Protein AF-A0A7S1LY30-F1 (afdb_monomer_lite)

Structure (mmCIF, N/CA/C/O backbone):
data_AF-A0A7S1LY30-F1
#
_entry.id   AF-A0A7S1LY30-F1
#
loop_
_atom_site.group_PDB
_atom_site.id
_atom_site.type_symbol
_atom_site.label_atom_id
_atom_site.label_alt_id
_atom_site.label_comp_id
_atom_site.label_asym_id
_atom_site.label_entity_id
_atom_site.label_seq_id
_atom_site.pdbx_PDB_ins_code
_atom_site.Cartn_x
_atom_site.Cartn_y
_atom_site.Cartn_z
_atom_site.occupancy
_atom_site.B_iso_or_equiv
_atom_site.auth_seq_id
_atom_site.auth_comp_id
_atom_site.auth_asym_id
_atom_site.auth_atom_id
_atom_site.pdbx_PDB_model_num
ATOM 1 N N . MET A 1 1 ? 25.583 -53.876 -29.903 1.00 66.94 1 MET A N 1
ATOM 2 C CA . MET A 1 1 ? 25.985 -52.469 -30.121 1.00 66.94 1 MET A CA 1
ATOM 3 C C . MET A 1 1 ? 24.867 -51.595 -29.590 1.00 66.94 1 MET A C 1
ATOM 5 O O . MET A 1 1 ? 23.725 -51.878 -29.922 1.00 66.94 1 MET A O 1
ATOM 9 N N . MET A 1 2 ? 25.168 -50.620 -28.730 1.00 57.06 2 MET A N 1
ATOM 10 C CA . MET A 1 2 ? 24.153 -49.675 -28.243 1.00 57.06 2 MET A CA 1
ATOM 11 C C . MET A 1 2 ? 23.647 -48.834 -29.431 1.00 57.06 2 MET A C 1
ATOM 13 O O . MET A 1 2 ? 24.475 -48.435 -30.258 1.00 57.06 2 MET A O 1
ATOM 17 N N . PRO A 1 3 ? 22.333 -48.575 -29.558 1.00 89.25 3 PRO A N 1
ATOM 18 C CA . PRO A 1 3 ? 21.795 -47.659 -30.558 1.00 89.25 3 PRO A CA 1
ATOM 19 C C . PRO A 1 3 ? 22.482 -46.295 -30.455 1.00 89.25 3 PRO A C 1
ATOM 21 O O . PRO A 1 3 ? 22.745 -45.811 -29.352 1.00 89.25 3 PRO A O 1
ATOM 24 N N . LYS A 1 4 ? 22.765 -45.657 -31.598 1.00 86.25 4 LYS A N 1
ATOM 25 C CA . LYS A 1 4 ? 23.409 -44.329 -31.639 1.00 86.25 4 LYS A CA 1
ATOM 26 C C . LYS A 1 4 ? 22.647 -43.293 -30.798 1.00 86.25 4 LYS A C 1
ATOM 28 O O . LYS A 1 4 ? 23.274 -42.471 -30.138 1.00 86.25 4 LYS A O 1
ATOM 33 N N . GLU A 1 5 ? 21.321 -43.403 -30.753 1.00 83.38 5 GLU A N 1
ATOM 34 C CA . GLU A 1 5 ? 20.432 -42.566 -29.936 1.00 83.38 5 GLU A CA 1
ATOM 35 C C . GLU A 1 5 ? 20.674 -42.743 -28.431 1.00 83.38 5 GLU A C 1
ATOM 37 O O . GLU A 1 5 ? 20.743 -41.762 -27.695 1.00 83.38 5 GLU A O 1
ATOM 42 N N . GLN A 1 6 ? 20.902 -43.977 -27.971 1.00 84.81 6 GLN A N 1
ATOM 43 C CA . GLN A 1 6 ? 21.153 -44.265 -26.557 1.00 84.81 6 GLN A CA 1
ATOM 44 C C . GLN A 1 6 ? 22.505 -43.699 -26.096 1.00 84.81 6 GLN A C 1
ATOM 46 O O . GLN A 1 6 ? 22.631 -43.203 -24.978 1.00 84.81 6 GLN A O 1
ATOM 51 N N . VAL A 1 7 ? 23.513 -43.723 -26.975 1.00 90.19 7 VAL A N 1
ATOM 52 C CA . VAL A 1 7 ? 24.820 -43.101 -26.709 1.00 90.19 7 VAL A CA 1
ATOM 53 C C . VAL A 1 7 ? 24.692 -41.578 -26.645 1.00 90.19 7 VAL A C 1
ATOM 55 O O . VAL A 1 7 ? 25.255 -40.955 -25.746 1.00 90.19 7 VAL A O 1
ATOM 58 N N . GLN A 1 8 ? 23.923 -40.973 -27.553 1.00 88.94 8 GLN A N 1
ATOM 59 C CA . GLN A 1 8 ? 23.692 -39.528 -27.566 1.00 88.94 8 GLN A CA 1
ATOM 60 C C . GLN A 1 8 ? 22.931 -39.057 -26.318 1.00 88.94 8 GLN A C 1
ATOM 62 O O . GLN A 1 8 ? 23.325 -38.068 -25.700 1.00 88.94 8 GLN A O 1
ATOM 67 N N . GLN A 1 9 ? 21.903 -39.798 -25.894 1.00 88.25 9 GLN A N 1
ATOM 68 C CA . GLN A 1 9 ? 21.148 -39.502 -24.674 1.00 88.25 9 GLN A CA 1
ATOM 69 C C . GLN A 1 9 ? 22.025 -39.608 -23.418 1.00 88.25 9 GLN A C 1
ATOM 71 O O . GLN A 1 9 ? 21.976 -38.737 -22.549 1.00 88.25 9 GLN A O 1
ATOM 76 N N . GLN A 1 10 ? 22.879 -40.632 -23.335 1.00 88.81 10 GLN A N 1
ATOM 77 C CA . GLN A 1 10 ? 23.815 -40.786 -22.220 1.00 88.81 10 GLN A CA 1
ATOM 78 C C . GLN A 1 10 ? 24.842 -39.643 -22.165 1.00 88.81 10 GLN A C 1
ATOM 80 O O . GLN A 1 10 ? 25.199 -39.184 -21.079 1.00 88.81 10 GLN A O 1
ATOM 85 N N . LEU A 1 11 ? 25.301 -39.161 -23.324 1.00 93.19 11 LEU A N 1
ATOM 86 C CA . LEU A 1 11 ? 26.229 -38.035 -23.399 1.00 93.19 11 LEU A CA 1
ATOM 87 C C . LEU A 1 11 ? 25.576 -36.732 -22.911 1.00 93.19 11 LEU A C 1
ATOM 89 O O . LEU A 1 11 ? 26.195 -35.994 -22.145 1.00 93.19 11 LEU A O 1
ATOM 93 N N . LEU A 1 12 ? 24.317 -36.495 -23.296 1.00 90.62 12 LEU A N 1
ATOM 94 C CA . LEU A 1 12 ? 23.537 -35.334 -22.863 1.00 90.62 12 LEU A CA 1
ATOM 95 C C . LEU A 1 12 ? 23.309 -35.340 -21.344 1.00 90.62 12 LEU A C 1
ATOM 97 O O . LEU A 1 12 ? 23.561 -34.337 -20.681 1.00 90.62 12 LEU A O 1
ATOM 101 N N . LEU A 1 13 ? 22.916 -36.486 -20.777 1.00 90.44 13 LEU A N 1
ATOM 102 C CA . LEU A 1 13 ? 22.743 -36.642 -19.327 1.00 90.44 13 LEU A CA 1
ATOM 103 C C . LEU A 1 13 ? 24.037 -36.351 -18.562 1.00 90.44 13 LEU A C 1
ATOM 105 O O . LEU A 1 13 ? 24.024 -35.651 -17.552 1.00 90.44 13 LEU A O 1
ATOM 109 N N . ARG A 1 14 ? 25.175 -36.841 -19.065 1.00 93.38 14 ARG A N 1
ATOM 110 C CA . ARG A 1 14 ? 26.482 -36.587 -18.449 1.00 93.38 14 ARG A CA 1
ATOM 111 C C . ARG A 1 14 ? 26.870 -35.109 -18.516 1.00 93.38 14 ARG A C 1
ATOM 113 O O . ARG A 1 14 ? 27.445 -34.589 -17.562 1.00 93.38 14 ARG A O 1
ATOM 120 N N . GLN A 1 15 ? 26.547 -34.434 -19.618 1.00 92.25 15 GLN A N 1
ATOM 121 C CA . GLN A 1 15 ? 26.780 -33.000 -19.772 1.00 92.25 15 GLN A CA 1
ATOM 122 C C . GLN A 1 15 ? 25.919 -32.182 -18.799 1.00 92.25 15 GLN A C 1
ATOM 124 O O . GLN A 1 15 ? 26.438 -31.274 -18.150 1.00 92.25 15 GLN A O 1
ATOM 129 N N . LEU A 1 16 ? 24.639 -32.533 -18.647 1.00 89.62 16 LEU A N 1
ATOM 130 C CA . LEU A 1 16 ? 23.729 -31.879 -17.704 1.00 89.62 16 LEU A CA 1
ATOM 131 C C . LEU A 1 16 ? 24.198 -32.064 -16.254 1.00 89.62 16 LEU A C 1
ATOM 133 O O . LEU A 1 16 ? 24.289 -31.099 -15.499 1.00 89.62 16 LEU A O 1
ATOM 137 N N . GLN A 1 17 ? 24.594 -33.286 -15.891 1.00 92.00 17 GLN A N 1
ATOM 138 C CA . GLN A 1 17 ? 25.123 -33.587 -14.560 1.00 92.00 17 GLN A CA 1
ATOM 139 C C . GLN A 1 17 ? 26.394 -32.780 -14.249 1.00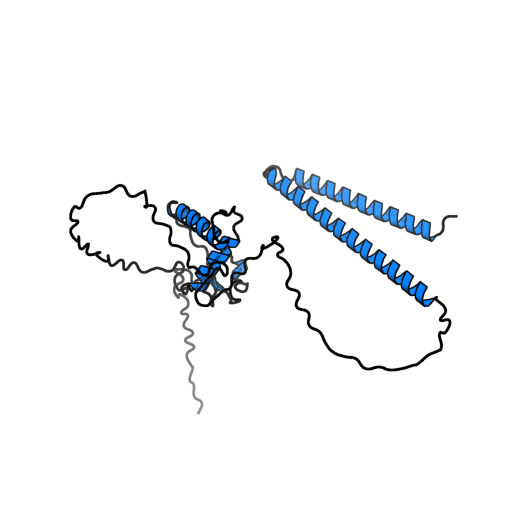 92.00 17 GLN A C 1
ATOM 141 O O . GLN A 1 17 ? 26.573 -32.304 -13.129 1.00 92.00 17 GLN A O 1
ATOM 146 N N . GLN A 1 18 ? 27.261 -32.573 -15.245 1.00 94.25 18 GLN A N 1
ATOM 147 C CA . GLN A 1 18 ? 28.459 -31.751 -15.088 1.00 94.25 18 GLN A CA 1
ATOM 148 C C . GLN A 1 18 ? 28.132 -30.258 -14.913 1.00 94.25 18 GLN A C 1
ATOM 150 O O . GLN A 1 18 ? 28.808 -29.579 -14.140 1.00 94.25 18 GLN A O 1
ATOM 155 N N . GLN A 1 19 ? 27.099 -29.743 -15.590 1.00 88.88 19 GLN A N 1
ATOM 156 C CA . GLN A 1 19 ? 26.652 -28.358 -15.403 1.00 88.88 19 GLN A CA 1
ATOM 157 C C . GLN A 1 19 ? 26.078 -28.117 -14.004 1.00 88.88 19 GLN A C 1
ATOM 159 O O . GLN A 1 19 ? 26.429 -27.112 -13.386 1.00 88.88 19 GLN A O 1
ATOM 164 N N . LEU A 1 20 ? 25.267 -29.046 -13.488 1.00 91.38 20 LEU A N 1
ATOM 165 C CA . LEU A 1 20 ? 24.708 -28.958 -12.134 1.00 91.38 20 LEU A CA 1
ATOM 166 C C . LEU A 1 20 ? 25.811 -28.922 -11.069 1.00 91.38 20 LEU A C 1
ATOM 168 O O . LEU A 1 20 ? 25.808 -28.048 -10.207 1.00 91.38 20 LEU A O 1
ATOM 172 N N . LEU A 1 21 ? 26.821 -29.788 -11.191 1.00 93.94 21 LEU A N 1
ATOM 173 C CA . LEU A 1 21 ? 27.948 -29.811 -10.254 1.00 93.94 21 LEU A CA 1
ATOM 174 C C . LEU A 1 21 ? 28.743 -28.489 -10.256 1.00 93.94 21 LEU A C 1
ATOM 176 O O . LEU A 1 21 ? 29.174 -28.003 -9.212 1.00 93.94 21 LEU A O 1
ATOM 180 N N . LEU A 1 22 ? 28.934 -27.880 -11.433 1.00 93.44 22 LEU A N 1
ATOM 181 C CA . LEU A 1 22 ? 29.594 -26.574 -11.552 1.00 93.44 22 LEU A CA 1
ATOM 182 C C . LEU A 1 22 ? 28.750 -25.436 -10.962 1.00 93.44 22 LEU A C 1
ATOM 184 O O . LEU A 1 22 ? 29.301 -24.461 -10.448 1.00 93.44 22 LEU A O 1
ATOM 188 N N . GLN A 1 23 ? 27.424 -25.528 -11.051 1.00 90.50 23 GLN A N 1
ATOM 189 C CA . GLN A 1 23 ? 26.515 -24.567 -10.433 1.00 90.50 23 GLN A CA 1
ATOM 190 C C . GLN A 1 23 ? 26.590 -24.642 -8.904 1.00 90.50 23 GLN A C 1
ATOM 192 O O . GLN A 1 23 ? 26.755 -23.601 -8.269 1.00 90.50 23 GLN A O 1
ATOM 197 N N . GLU A 1 24 ? 26.575 -25.852 -8.344 1.00 91.06 24 GLU A N 1
ATOM 198 C CA . GLU A 1 24 ? 26.704 -26.098 -6.904 1.00 91.06 24 GLU A CA 1
ATOM 199 C C . GLU A 1 24 ? 28.041 -25.563 -6.363 1.00 91.06 24 GLU A C 1
ATOM 201 O O . GLU A 1 24 ? 28.061 -24.775 -5.419 1.00 91.06 24 GLU A O 1
ATOM 206 N N . GLN A 1 25 ? 29.161 -25.844 -7.045 1.00 95.12 25 GLN A N 1
ATOM 207 C CA . GLN A 1 25 ? 30.469 -25.298 -6.648 1.00 95.12 25 GLN A CA 1
ATOM 208 C C . GLN A 1 25 ? 30.518 -23.764 -6.653 1.00 95.12 25 GLN A C 1
ATOM 210 O O . GLN A 1 25 ? 31.109 -23.163 -5.754 1.00 95.12 25 GLN A O 1
ATOM 215 N N . ARG A 1 26 ? 29.913 -23.100 -7.651 1.00 91.81 26 ARG A N 1
ATOM 216 C CA . ARG A 1 26 ? 29.857 -21.625 -7.682 1.00 91.81 26 ARG A CA 1
ATOM 217 C C . ARG A 1 26 ? 29.063 -21.067 -6.508 1.00 91.81 26 ARG A C 1
ATOM 219 O O . ARG A 1 26 ? 29.442 -20.039 -5.950 1.00 91.81 26 ARG A O 1
ATOM 226 N N . GLN A 1 27 ? 27.986 -21.740 -6.133 1.00 87.31 27 GLN A N 1
ATOM 227 C CA . GLN A 1 27 ? 27.142 -21.333 -5.024 1.00 87.31 27 GLN A CA 1
ATOM 228 C C . GLN A 1 27 ? 27.852 -21.486 -3.676 1.00 87.31 27 GLN A C 1
ATOM 230 O O . GLN A 1 27 ? 27.831 -20.559 -2.865 1.00 87.31 27 GLN A O 1
ATOM 235 N N . GLU A 1 28 ? 28.558 -22.599 -3.466 1.00 91.88 28 GLU A N 1
ATOM 236 C CA . GLU A 1 28 ? 29.389 -22.797 -2.276 1.00 91.88 28 GLU A CA 1
ATOM 237 C C . GLU A 1 28 ? 30.507 -21.750 -2.179 1.00 91.88 28 GLU A C 1
ATOM 239 O O . GLU A 1 28 ? 30.767 -21.205 -1.103 1.00 91.88 28 GLU A O 1
ATOM 244 N N . GLN A 1 29 ? 31.165 -21.430 -3.300 1.00 92.00 29 GLN A N 1
ATOM 245 C CA . GLN A 1 29 ? 32.189 -20.382 -3.337 1.00 92.00 29 GLN A CA 1
ATOM 246 C C . GLN A 1 29 ? 31.612 -19.009 -2.985 1.00 92.00 29 GLN A C 1
ATOM 248 O O . GLN A 1 29 ? 32.215 -18.282 -2.193 1.00 92.00 29 GLN A O 1
ATOM 253 N N . TRP A 1 30 ? 30.438 -18.670 -3.519 1.00 86.31 30 TRP A N 1
ATOM 254 C CA . TRP A 1 30 ? 29.755 -17.416 -3.208 1.00 86.31 30 TRP A CA 1
ATOM 255 C C . TRP A 1 30 ? 29.373 -17.325 -1.723 1.00 86.31 30 TRP A C 1
ATOM 257 O O . TRP A 1 30 ? 29.651 -16.313 -1.079 1.00 86.31 30 TRP A O 1
ATOM 267 N N . GLN A 1 31 ? 28.835 -18.401 -1.136 1.00 85.69 31 GLN A N 1
ATOM 268 C CA . GLN A 1 31 ? 28.515 -18.446 0.297 1.00 85.69 31 GLN A CA 1
ATOM 269 C C . GLN A 1 31 ? 29.758 -18.289 1.179 1.00 85.69 31 GLN A C 1
ATOM 271 O O . GLN A 1 31 ? 29.732 -17.550 2.166 1.00 85.69 31 GLN A O 1
ATOM 276 N N . ARG A 1 32 ? 30.871 -18.945 0.822 1.00 86.44 32 ARG A N 1
ATOM 277 C CA . ARG A 1 32 ? 32.146 -18.776 1.537 1.00 86.44 32 ARG A CA 1
ATOM 278 C C . ARG A 1 32 ? 32.652 -17.338 1.454 1.00 86.44 32 ARG A C 1
ATOM 280 O O . ARG A 1 32 ? 33.156 -16.822 2.449 1.00 86.44 32 ARG A O 1
ATOM 287 N N . GLN A 1 33 ? 32.507 -16.688 0.300 1.00 85.69 33 GLN A N 1
ATOM 288 C CA . GLN A 1 33 ? 32.908 -15.294 0.122 1.00 85.69 33 GLN A CA 1
ATOM 289 C C . GLN A 1 33 ? 32.055 -14.341 0.974 1.00 85.69 33 GLN A C 1
ATOM 291 O O . GLN A 1 33 ? 32.612 -13.467 1.634 1.00 85.69 33 GLN A O 1
ATOM 296 N N . GLN A 1 34 ? 30.738 -14.557 1.039 1.00 78.69 34 GLN A N 1
ATOM 297 C CA . GLN A 1 34 ? 29.820 -13.815 1.916 1.00 78.69 34 GLN A CA 1
ATOM 298 C C . GLN A 1 34 ? 30.193 -13.947 3.400 1.00 78.69 34 GLN A C 1
ATOM 300 O O . GLN A 1 34 ? 30.304 -12.943 4.105 1.00 78.69 34 GLN A O 1
ATOM 305 N N . GLN A 1 35 ? 30.477 -15.169 3.870 1.00 78.44 35 GLN A N 1
ATOM 306 C CA . GLN A 1 35 ? 30.905 -15.393 5.257 1.00 78.44 35 GLN A CA 1
ATOM 307 C C . GLN A 1 35 ? 32.228 -14.693 5.591 1.00 78.44 35 GLN A C 1
ATOM 309 O O . GLN A 1 35 ? 32.408 -14.231 6.713 1.00 78.44 35 GLN A O 1
ATOM 314 N N . GLN A 1 36 ? 33.153 -14.593 4.631 1.00 82.44 36 GLN A N 1
ATOM 315 C CA . GLN A 1 36 ? 34.422 -13.892 4.842 1.00 82.44 36 GLN A CA 1
ATOM 316 C C . GLN A 1 36 ? 34.283 -12.363 4.826 1.00 82.44 36 GLN A C 1
ATOM 318 O O . GLN A 1 36 ? 35.122 -11.683 5.413 1.00 82.44 36 GLN A O 1
ATOM 323 N N . GLN A 1 37 ? 33.249 -11.813 4.177 1.00 72.62 37 GLN A N 1
ATOM 324 C CA . GLN A 1 37 ? 33.054 -10.364 4.037 1.00 72.62 37 GLN A CA 1
ATOM 325 C C . GLN A 1 37 ? 32.146 -9.730 5.101 1.00 72.62 37 GLN A C 1
ATOM 327 O O . GLN A 1 37 ? 32.091 -8.504 5.171 1.00 72.62 37 GLN A O 1
ATOM 332 N N . SER A 1 38 ? 31.502 -10.514 5.974 1.00 53.78 38 SER A N 1
ATOM 333 C CA . SER A 1 38 ? 30.619 -9.991 7.032 1.00 53.78 38 SER A CA 1
ATOM 334 C C . SER A 1 38 ? 31.144 -10.247 8.453 1.00 53.78 38 SER A C 1
ATOM 336 O O . SER A 1 38 ? 30.661 -11.159 9.123 1.00 53.78 38 SER A O 1
ATOM 338 N N . PRO A 1 39 ? 32.087 -9.441 8.987 1.00 57.34 39 PRO A N 1
ATOM 339 C CA . PRO A 1 39 ? 32.507 -9.590 10.378 1.00 57.34 39 PRO A CA 1
ATOM 340 C C . PRO A 1 39 ? 31.495 -9.090 11.426 1.00 57.34 39 PRO A C 1
ATOM 342 O O . PRO A 1 39 ? 31.730 -9.344 12.603 1.00 57.34 39 PRO A O 1
ATOM 345 N N . LEU A 1 40 ? 30.422 -8.351 11.079 1.00 56.78 40 LEU A N 1
ATOM 346 C CA . LEU A 1 40 ? 29.647 -7.594 12.092 1.00 56.78 40 LEU A CA 1
ATOM 347 C C . LEU A 1 40 ? 28.126 -7.410 11.861 1.00 56.78 40 LEU A C 1
ATOM 349 O O . LEU A 1 40 ? 27.510 -6.648 12.604 1.00 56.78 40 LEU A O 1
ATOM 353 N N . LEU A 1 41 ? 27.485 -8.085 10.900 1.00 56.50 41 LEU A N 1
ATOM 354 C CA . LEU A 1 41 ? 26.014 -8.036 10.790 1.00 56.50 41 LEU A CA 1
ATOM 355 C C . LEU A 1 41 ? 25.356 -8.999 11.798 1.00 56.50 41 LEU A C 1
ATOM 357 O O . LEU A 1 41 ? 25.888 -10.090 12.034 1.00 56.50 41 LEU A O 1
ATOM 361 N N . PRO A 1 42 ? 24.222 -8.626 12.422 1.00 62.44 42 PRO A N 1
ATOM 362 C CA . PRO A 1 42 ? 23.535 -9.487 13.373 1.00 62.44 42 PRO A CA 1
ATOM 363 C C . PRO A 1 42 ? 23.156 -10.805 12.687 1.00 62.44 42 PRO A C 1
ATOM 365 O O . PRO A 1 42 ? 22.516 -10.819 11.641 1.00 62.44 42 PRO A O 1
ATOM 368 N N . GLN A 1 43 ? 23.548 -11.923 13.303 1.00 70.50 43 GLN A N 1
ATOM 369 C CA . GLN A 1 43 ? 23.368 -13.310 12.842 1.00 70.50 43 GLN A CA 1
ATOM 370 C C . GLN A 1 43 ? 21.965 -13.624 12.275 1.00 70.50 43 GLN A C 1
ATOM 372 O O . GLN A 1 43 ? 21.810 -14.521 11.449 1.00 70.50 43 GLN A O 1
ATOM 377 N N . GLN A 1 44 ? 20.953 -12.868 12.703 1.00 72.31 44 GLN A N 1
ATOM 378 C CA . GLN A 1 44 ? 19.573 -12.964 12.251 1.00 72.31 44 GLN A CA 1
ATOM 379 C C . GLN A 1 44 ? 19.368 -12.540 10.785 1.00 72.31 44 GLN A C 1
ATOM 381 O O . GLN A 1 44 ? 18.622 -13.213 10.078 1.00 72.31 44 GLN A O 1
ATOM 386 N N . GLU A 1 45 ? 20.037 -11.488 10.302 1.00 76.06 45 GLU A N 1
ATOM 387 C CA . GLU A 1 45 ? 19.920 -11.058 8.897 1.00 76.06 45 GLU A CA 1
ATOM 388 C C . GLU A 1 45 ? 20.589 -12.063 7.961 1.00 76.06 45 GLU A C 1
ATOM 390 O O . GLU A 1 45 ? 20.013 -12.429 6.939 1.00 76.06 45 GLU A O 1
ATOM 395 N N . LEU A 1 46 ? 21.743 -12.614 8.357 1.00 77.12 46 LEU A N 1
ATOM 396 C CA . LEU A 1 46 ? 22.408 -13.669 7.589 1.00 77.12 46 LEU A CA 1
ATOM 397 C C . LEU A 1 46 ? 21.526 -14.923 7.482 1.00 77.12 46 LEU A C 1
ATOM 399 O O . LEU A 1 46 ? 21.443 -15.535 6.419 1.00 77.12 46 LEU A O 1
ATOM 403 N N . GLN A 1 47 ? 20.831 -15.294 8.562 1.00 78.69 47 GLN A N 1
ATOM 404 C CA . GLN A 1 47 ? 19.915 -16.435 8.554 1.00 78.69 47 GLN A CA 1
ATOM 405 C C . GLN A 1 47 ? 18.670 -16.169 7.694 1.00 78.69 47 GLN A C 1
ATOM 407 O O . GLN A 1 47 ? 18.209 -17.066 6.986 1.00 78.69 47 GLN A O 1
ATOM 412 N N . GLN A 1 48 ? 18.147 -14.940 7.710 1.00 82.62 48 GLN A N 1
ATOM 413 C CA . GLN A 1 48 ? 17.012 -14.548 6.876 1.00 82.62 48 GLN A CA 1
ATOM 414 C C . GLN A 1 48 ? 17.384 -14.510 5.388 1.00 82.62 48 GLN A C 1
ATOM 416 O O . GLN A 1 48 ? 16.625 -14.999 4.551 1.00 82.62 48 GLN A O 1
ATOM 421 N N . GLU A 1 49 ? 18.566 -13.994 5.054 1.00 83.88 49 GLU A N 1
ATOM 422 C CA . GLU A 1 49 ? 19.063 -13.955 3.680 1.00 83.88 49 GLU A CA 1
ATOM 423 C C . GLU A 1 49 ? 19.356 -15.364 3.148 1.00 83.88 49 GLU A C 1
ATOM 425 O O . GLU A 1 49 ? 18.992 -15.691 2.017 1.00 83.88 49 GLU A O 1
ATOM 430 N N . GLN A 1 50 ? 19.905 -16.245 3.990 1.00 84.19 50 GLN A N 1
ATOM 431 C CA . GLN A 1 50 ? 20.125 -17.648 3.639 1.00 84.19 50 GLN A CA 1
ATOM 432 C C . GLN A 1 50 ? 18.801 -18.387 3.379 1.00 84.19 50 GLN A C 1
ATOM 434 O O . GLN A 1 50 ? 18.702 -19.129 2.400 1.00 84.19 50 GLN A O 1
ATOM 439 N N . HIS A 1 51 ? 17.763 -18.141 4.188 1.00 85.88 51 HIS A N 1
ATOM 440 C CA . HIS A 1 51 ? 16.430 -18.709 3.959 1.00 85.88 51 HIS A CA 1
ATOM 441 C C . HIS A 1 51 ? 15.818 -18.199 2.649 1.00 85.88 51 HIS A C 1
ATOM 443 O O . HIS A 1 51 ? 15.344 -18.987 1.834 1.00 85.88 51 HIS A O 1
ATOM 449 N N . LYS A 1 52 ? 15.893 -16.886 2.398 1.00 88.69 52 LYS A N 1
ATOM 450 C CA . LYS A 1 52 ? 15.375 -16.269 1.170 1.00 88.69 52 LYS A CA 1
ATOM 451 C C . LYS A 1 52 ? 16.059 -16.828 -0.080 1.00 88.69 52 LYS A C 1
ATOM 453 O O . LYS A 1 52 ? 15.400 -17.101 -1.080 1.00 88.69 52 LYS A O 1
ATOM 458 N N . GLN A 1 53 ? 17.370 -17.049 -0.012 1.00 87.75 53 GLN A N 1
ATOM 459 C CA . GLN A 1 53 ? 18.133 -17.625 -1.114 1.00 87.75 53 GLN A CA 1
ATOM 460 C C . GLN A 1 53 ? 17.803 -19.110 -1.346 1.00 87.75 53 GLN A C 1
ATOM 462 O O . GLN A 1 53 ? 17.824 -19.567 -2.490 1.00 87.75 53 GLN A O 1
ATOM 467 N N . GLN A 1 54 ? 17.485 -19.864 -0.292 1.00 90.12 54 GLN A N 1
ATOM 468 C CA . GLN A 1 54 ? 17.043 -21.257 -0.403 1.00 90.12 54 GLN A CA 1
ATOM 469 C C . GLN A 1 54 ? 15.634 -21.360 -1.007 1.00 90.12 54 GLN A C 1
ATOM 471 O O . GLN A 1 54 ? 15.386 -22.206 -1.866 1.00 90.12 54 GLN A O 1
ATOM 476 N N . GLU A 1 55 ? 14.733 -20.463 -0.612 1.00 90.88 55 GLU A N 1
ATOM 477 C CA . GLU A 1 55 ? 13.371 -20.381 -1.144 1.00 90.88 55 GLU A CA 1
ATOM 478 C C . GLU A 1 55 ? 13.382 -20.031 -2.640 1.00 90.88 55 GLU A C 1
ATOM 480 O O . GLU A 1 55 ? 12.700 -20.668 -3.442 1.00 90.88 55 GLU A O 1
ATOM 485 N N . GLN A 1 56 ? 14.245 -19.095 -3.050 1.00 92.56 56 GLN A N 1
ATOM 486 C CA . GLN A 1 56 ? 14.391 -18.713 -4.455 1.00 92.56 56 GLN A CA 1
ATOM 487 C C . GLN A 1 56 ? 14.868 -19.879 -5.340 1.00 92.56 56 GLN A C 1
ATOM 489 O O . GLN A 1 56 ? 14.358 -20.059 -6.443 1.00 92.56 56 GLN A O 1
ATOM 494 N N . GLN A 1 57 ? 15.779 -20.718 -4.840 1.00 89.25 57 GLN A N 1
ATOM 495 C CA . GLN A 1 57 ? 16.228 -21.917 -5.558 1.00 89.25 57 GLN A CA 1
ATOM 496 C C . GLN A 1 57 ? 15.145 -22.987 -5.676 1.00 89.25 57 GLN A C 1
ATOM 498 O O . GLN A 1 57 ? 15.052 -23.642 -6.712 1.00 89.25 57 GLN A O 1
ATOM 503 N N . GLN A 1 58 ? 14.316 -23.170 -4.641 1.00 91.50 58 GLN A N 1
ATOM 504 C CA . GLN A 1 58 ? 13.181 -24.092 -4.730 1.00 91.50 58 GLN A CA 1
ATOM 505 C C . GLN A 1 58 ? 12.188 -23.648 -5.801 1.00 91.50 58 GLN A C 1
ATOM 507 O O . GLN A 1 58 ? 11.731 -24.481 -6.583 1.00 91.50 58 GLN A O 1
ATOM 512 N N . VAL A 1 59 ? 11.895 -22.348 -5.874 1.00 92.94 59 VAL A N 1
ATOM 513 C CA . VAL A 1 59 ? 10.996 -21.796 -6.895 1.00 92.94 59 VAL A CA 1
ATOM 514 C C . VAL A 1 59 ? 11.573 -21.984 -8.299 1.00 92.94 59 VAL A C 1
ATOM 516 O O . VAL A 1 59 ? 10.847 -22.403 -9.200 1.00 92.94 59 VAL A O 1
ATOM 519 N N . GLU A 1 60 ? 12.869 -21.729 -8.495 1.00 91.56 60 GLU A N 1
ATOM 520 C CA . GLU A 1 60 ? 13.530 -21.911 -9.794 1.00 91.56 60 GLU A CA 1
ATOM 521 C C . GLU A 1 60 ? 13.522 -23.386 -10.233 1.00 91.56 60 GLU A C 1
ATOM 523 O O . GLU A 1 60 ? 13.153 -23.699 -11.367 1.00 91.56 60 GLU A O 1
ATOM 528 N N . HIS A 1 61 ? 13.815 -24.308 -9.311 1.00 91.25 61 HIS A N 1
ATOM 529 C CA . HIS A 1 61 ? 13.762 -25.746 -9.571 1.00 91.25 61 HIS A CA 1
ATOM 530 C C . HIS A 1 61 ? 12.334 -26.237 -9.873 1.00 91.25 61 HIS A C 1
ATOM 532 O O . HIS A 1 61 ? 12.128 -27.008 -10.812 1.00 91.25 61 HIS A O 1
ATOM 538 N N . GLU A 1 62 ? 11.321 -25.775 -9.129 1.00 92.69 62 GLU A N 1
ATOM 539 C CA . GLU A 1 62 ? 9.920 -26.116 -9.415 1.00 92.69 62 GLU A CA 1
ATOM 540 C C . GLU A 1 62 ? 9.490 -25.583 -10.789 1.00 92.69 62 GLU A C 1
ATOM 542 O O . GLU A 1 62 ? 8.801 -26.274 -11.546 1.00 92.69 62 GLU A O 1
ATOM 547 N N . GLN A 1 63 ? 9.921 -24.372 -11.148 1.00 93.94 63 GLN A N 1
ATOM 548 C CA . GLN A 1 63 ? 9.622 -23.780 -12.446 1.00 93.94 63 GLN A CA 1
ATOM 549 C C . GLN A 1 63 ? 10.270 -24.567 -13.591 1.00 93.94 63 GLN A C 1
ATOM 551 O O . GLN A 1 63 ? 9.607 -24.817 -14.602 1.00 93.94 63 GLN A O 1
ATOM 556 N N . GLN A 1 64 ? 11.518 -25.011 -13.422 1.00 93.00 64 GLN A N 1
ATOM 557 C CA . GLN A 1 64 ? 12.212 -25.851 -14.397 1.00 93.00 64 GLN A CA 1
ATOM 558 C C . GLN A 1 64 ? 11.509 -27.205 -14.572 1.00 93.00 64 GLN A C 1
ATOM 560 O O . GLN A 1 64 ? 11.178 -27.583 -15.696 1.00 93.00 64 GLN A O 1
ATOM 565 N N . HIS A 1 65 ? 11.159 -27.877 -13.472 1.00 90.94 65 HIS A N 1
ATOM 566 C CA . HIS A 1 65 ? 10.422 -29.143 -13.511 1.00 90.94 65 HIS A CA 1
ATOM 567 C C . HIS A 1 65 ? 9.043 -28.988 -14.180 1.00 90.94 65 HIS A C 1
ATOM 569 O O . HIS A 1 65 ? 8.597 -29.843 -14.948 1.00 90.94 65 HIS A O 1
ATOM 575 N N . ARG A 1 66 ? 8.356 -27.862 -13.940 1.00 95.38 66 ARG A N 1
ATOM 576 C CA . ARG A 1 66 ? 7.073 -27.551 -14.585 1.00 95.38 66 ARG A CA 1
ATOM 577 C C . ARG A 1 66 ? 7.229 -27.342 -16.096 1.00 95.38 66 ARG A C 1
ATOM 579 O O . ARG A 1 66 ? 6.344 -27.753 -16.847 1.00 95.38 66 ARG A O 1
ATOM 586 N N . GLN A 1 67 ? 8.329 -26.740 -16.552 1.00 91.75 67 GLN A N 1
ATOM 587 C CA . GLN A 1 67 ? 8.626 -26.606 -17.983 1.00 91.75 67 GLN A CA 1
ATOM 588 C C . GLN A 1 67 ? 8.939 -27.954 -18.641 1.00 91.75 67 GLN A C 1
ATOM 590 O O . GLN A 1 67 ? 8.426 -28.223 -19.728 1.00 91.75 67 GLN A O 1
ATOM 595 N N . GLU A 1 68 ? 9.730 -28.813 -17.996 1.00 92.44 68 GLU A N 1
ATOM 596 C CA . GLU A 1 68 ? 10.037 -30.155 -18.511 1.00 92.44 68 GLU A CA 1
ATOM 597 C C . GLU A 1 68 ? 8.772 -31.009 -18.638 1.00 92.44 68 GLU A C 1
ATOM 599 O O . GLU A 1 68 ? 8.530 -31.608 -19.688 1.00 92.44 68 GLU A O 1
ATOM 604 N N . HIS A 1 69 ? 7.902 -30.977 -17.626 1.00 92.62 69 HIS A N 1
ATOM 605 C CA . HIS A 1 69 ? 6.619 -31.678 -17.667 1.00 92.62 69 HIS A CA 1
ATOM 606 C C . HIS A 1 69 ? 5.719 -31.177 -18.809 1.00 92.62 69 HIS A C 1
ATOM 608 O O . HIS A 1 69 ? 5.081 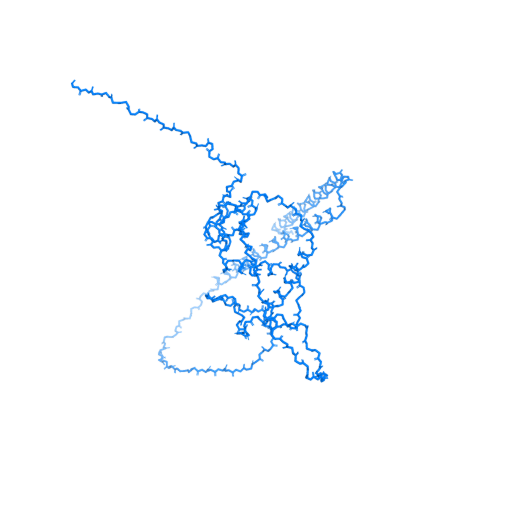-31.973 -19.498 1.00 92.62 69 HIS A O 1
ATOM 614 N N . GLN A 1 70 ? 5.671 -29.861 -19.057 1.00 93.12 70 GLN A N 1
ATOM 615 C CA . GLN A 1 70 ? 4.913 -29.311 -20.189 1.00 93.12 70 GLN A CA 1
ATOM 616 C C . GLN A 1 70 ? 5.479 -29.756 -21.544 1.00 93.12 70 GLN A C 1
ATOM 618 O O . GLN A 1 70 ? 4.704 -30.047 -22.456 1.00 93.12 70 GLN A O 1
ATOM 623 N N . GLN A 1 71 ? 6.805 -29.832 -21.690 1.00 91.38 71 GLN A N 1
ATOM 624 C CA . GLN A 1 71 ? 7.429 -30.335 -22.918 1.00 91.38 71 GLN A CA 1
ATOM 625 C C . GLN A 1 71 ? 7.134 -31.820 -23.139 1.00 91.38 71 GLN A C 1
ATOM 627 O O . GLN A 1 71 ? 6.831 -32.221 -24.265 1.00 91.38 71 GLN A O 1
ATOM 632 N N . GLN A 1 72 ? 7.164 -32.626 -22.077 1.00 92.75 72 GLN A N 1
ATOM 633 C CA . GLN A 1 72 ? 6.834 -34.046 -22.154 1.00 92.75 72 GLN A CA 1
ATOM 634 C C . GLN A 1 72 ? 5.375 -34.261 -22.581 1.00 92.75 72 GLN A C 1
ATOM 636 O O . GLN A 1 72 ? 5.121 -35.020 -23.516 1.00 92.75 72 GLN A O 1
ATOM 641 N N . GLU A 1 73 ? 4.425 -33.523 -21.995 1.00 94.19 73 GLU A N 1
ATOM 642 C CA . GLU A 1 73 ? 3.009 -33.621 -22.379 1.00 94.19 73 GLU A CA 1
ATOM 643 C C . GLU A 1 73 ? 2.781 -33.201 -23.847 1.00 94.19 73 GLU A C 1
ATOM 645 O O . GLU A 1 73 ? 1.966 -33.794 -24.560 1.00 94.19 73 GLU A O 1
ATOM 650 N N . GLN A 1 74 ? 3.522 -32.202 -24.343 1.00 91.50 74 GLN A N 1
ATOM 651 C CA . GLN A 1 74 ? 3.463 -31.815 -25.756 1.00 91.50 74 GLN A CA 1
ATOM 652 C C . GLN A 1 74 ? 3.984 -32.919 -26.686 1.00 91.50 74 GLN A C 1
ATOM 654 O O . GLN A 1 74 ? 3.342 -33.190 -27.704 1.00 91.50 74 GLN A O 1
ATOM 659 N N . GLN A 1 75 ? 5.091 -33.583 -26.335 1.00 91.31 75 GLN A N 1
ATOM 660 C CA . GLN A 1 75 ? 5.613 -34.712 -27.114 1.00 91.31 75 GLN A CA 1
ATOM 661 C C . GLN A 1 75 ? 4.630 -35.888 -27.138 1.00 91.31 75 GLN A C 1
ATOM 663 O O . GLN A 1 75 ? 4.370 -36.448 -28.204 1.00 91.31 75 GLN A O 1
ATOM 668 N N . GLU A 1 76 ? 4.012 -36.222 -26.002 1.00 93.44 76 GLU A N 1
ATOM 669 C CA . GLU A 1 76 ? 2.997 -37.279 -25.935 1.00 93.44 76 GLU A CA 1
ATOM 670 C C . GLU A 1 76 ? 1.770 -36.951 -26.796 1.00 93.44 76 GLU A C 1
ATOM 672 O O . GLU A 1 76 ? 1.290 -37.798 -27.555 1.00 93.44 76 GLU A O 1
ATOM 677 N N . ARG A 1 77 ? 1.283 -35.703 -26.748 1.00 94.94 77 ARG A N 1
ATOM 678 C CA . ARG A 1 77 ? 0.177 -35.244 -27.606 1.00 94.94 77 ARG A CA 1
ATOM 679 C C . ARG A 1 77 ? 0.530 -35.305 -29.089 1.00 94.94 77 ARG A C 1
ATOM 681 O O . ARG A 1 77 ? -0.338 -35.631 -29.903 1.00 94.94 77 ARG A O 1
ATOM 688 N N . GLN A 1 78 ? 1.770 -34.985 -29.452 1.00 92.50 78 GLN A N 1
ATOM 689 C CA . GLN A 1 78 ? 2.230 -35.066 -30.835 1.00 92.50 78 GLN A CA 1
ATOM 690 C C . GLN A 1 78 ? 2.282 -36.523 -31.312 1.00 92.50 78 GLN A C 1
ATOM 692 O O . GLN A 1 78 ? 1.699 -36.830 -32.353 1.00 92.50 78 GLN A O 1
ATOM 697 N N . GLY A 1 79 ? 2.831 -37.434 -30.502 1.00 92.12 79 GLY A N 1
ATOM 698 C CA . GLY A 1 79 ? 2.842 -38.870 -30.800 1.00 92.12 79 GLY A CA 1
ATOM 699 C C . GLY A 1 79 ? 1.435 -39.469 -30.942 1.00 92.12 79 GLY A C 1
ATOM 700 O O . GLY A 1 79 ? 1.169 -40.226 -31.876 1.00 92.12 79 GLY A O 1
ATOM 701 N N . GLN A 1 80 ? 0.483 -39.069 -30.090 1.00 92.69 80 GLN A N 1
ATOM 702 C CA . GLN A 1 80 ? -0.921 -39.492 -30.221 1.00 92.69 80 GLN A CA 1
ATOM 703 C C . GLN A 1 80 ? -1.576 -38.976 -31.514 1.00 92.69 80 GLN A C 1
ATOM 705 O O . GLN A 1 80 ? -2.357 -39.695 -32.143 1.00 92.69 80 GLN A O 1
ATOM 710 N N . ARG A 1 81 ? -1.259 -37.743 -31.941 1.00 92.56 81 ARG A N 1
ATOM 711 C CA . ARG A 1 81 ? -1.754 -37.181 -33.211 1.00 92.56 81 ARG A CA 1
ATOM 712 C C . ARG A 1 81 ? -1.189 -37.901 -34.428 1.00 92.56 81 ARG A C 1
ATOM 714 O O . ARG A 1 81 ? -1.909 -38.066 -35.411 1.00 92.56 81 ARG A O 1
ATOM 721 N N . GLU A 1 82 ? 0.073 -38.307 -34.389 1.00 90.06 82 GLU A N 1
ATOM 722 C CA . GLU A 1 82 ? 0.686 -39.086 -35.468 1.00 90.06 82 GLU A CA 1
ATOM 723 C C . GLU A 1 82 ? 0.085 -40.494 -35.542 1.00 90.06 82 GLU A C 1
ATOM 725 O O . GLU A 1 82 ? -0.237 -40.967 -36.632 1.00 90.06 82 GLU A O 1
ATOM 730 N N . GLN A 1 83 ? -0.182 -41.124 -34.394 1.00 89.56 83 GLN A N 1
ATOM 731 C CA . GLN A 1 83 ? -0.822 -42.440 -34.345 1.00 89.56 83 GLN A CA 1
ATOM 732 C C . GLN A 1 83 ? -2.273 -42.411 -34.862 1.00 89.56 83 GLN A C 1
ATOM 734 O O . GLN A 1 83 ? -2.676 -43.318 -35.588 1.00 89.56 83 GLN A O 1
ATOM 739 N N . GLN A 1 84 ? -3.045 -41.351 -34.576 1.00 86.81 84 GLN A N 1
ATOM 740 C CA . GLN A 1 84 ? -4.391 -41.176 -35.149 1.00 86.81 84 GLN A CA 1
ATOM 741 C C . GLN A 1 84 ? -4.373 -40.931 -36.664 1.00 86.81 84 GLN A C 1
ATOM 743 O O . GLN A 1 84 ? -5.282 -41.380 -37.357 1.00 86.81 84 GLN A O 1
ATOM 748 N N . GLN A 1 85 ? -3.349 -40.258 -37.198 1.00 85.50 85 GLN A N 1
ATOM 749 C CA . GLN A 1 85 ? -3.224 -40.031 -38.644 1.00 85.50 85 GLN A CA 1
ATOM 750 C C . GLN A 1 85 ? -2.830 -41.292 -39.423 1.00 85.50 85 GLN A C 1
ATOM 752 O O . GLN A 1 85 ? -3.119 -41.386 -40.613 1.00 85.50 85 GLN A O 1
ATOM 757 N N . GLN A 1 86 ? -2.199 -42.269 -38.767 1.00 83.19 86 GLN A N 1
ATOM 758 C CA . GLN A 1 86 ? -1.854 -43.553 -39.382 1.00 83.19 86 GLN A CA 1
ATOM 759 C C . GLN A 1 86 ? -2.988 -44.585 -39.316 1.00 83.19 86 GLN A C 1
ATOM 761 O O . GLN A 1 86 ? -2.864 -45.651 -39.920 1.00 83.19 86 GLN A O 1
ATOM 766 N N . ALA A 1 87 ? -4.099 -44.293 -38.627 1.00 69.62 87 ALA A N 1
ATOM 767 C CA . ALA A 1 87 ? -5.270 -45.158 -38.660 1.00 69.62 87 ALA A CA 1
ATOM 768 C C . ALA A 1 87 ? -5.899 -45.098 -40.067 1.00 69.62 87 ALA A C 1
ATOM 770 O O . ALA A 1 87 ? -6.372 -44.035 -40.481 1.00 69.62 87 ALA A O 1
ATOM 771 N N . PRO A 1 88 ? -5.906 -46.205 -40.833 1.00 66.75 88 PRO A N 1
ATOM 772 C CA . PRO A 1 88 ? -6.501 -46.211 -42.158 1.00 66.75 88 PRO A CA 1
ATOM 773 C C . PRO A 1 88 ? -7.987 -45.884 -42.030 1.00 66.75 88 PRO A C 1
ATOM 775 O O . PRO A 1 88 ? -8.711 -46.515 -41.258 1.00 66.75 88 PRO A O 1
ATOM 778 N N . VAL A 1 89 ? -8.433 -44.891 -42.799 1.00 62.72 89 VAL A N 1
ATOM 779 C CA . VAL A 1 89 ? -9.835 -44.480 -42.908 1.00 62.72 89 VAL A CA 1
ATOM 780 C C . VAL A 1 89 ? -10.604 -45.594 -43.627 1.00 62.72 89 VAL A C 1
ATOM 782 O O . VAL A 1 89 ? -10.899 -45.514 -44.817 1.00 62.72 89 VAL A O 1
ATOM 785 N N . ALA A 1 90 ? -10.873 -46.693 -42.924 1.00 54.03 90 ALA A N 1
ATOM 786 C CA . ALA A 1 90 ? -11.772 -47.731 -43.390 1.00 54.03 90 ALA A CA 1
ATOM 787 C C . ALA A 1 90 ? -13.185 -47.136 -43.369 1.00 54.03 90 ALA A C 1
ATOM 789 O O . ALA A 1 90 ? -13.757 -46.875 -42.313 1.00 54.03 90 ALA A O 1
ATOM 790 N N . GLY A 1 91 ? -13.678 -46.810 -44.564 1.00 55.66 91 GLY A N 1
ATOM 791 C CA . GLY A 1 91 ? -14.862 -45.995 -44.783 1.00 55.66 91 GLY A CA 1
ATOM 792 C C . GLY A 1 91 ? -16.127 -46.520 -44.108 1.00 55.66 91 GLY A C 1
ATOM 793 O O . GLY A 1 91 ? -16.569 -47.638 -44.361 1.00 55.66 91 GLY A O 1
ATOM 794 N N . THR A 1 92 ? -16.771 -45.637 -43.350 1.00 51.88 92 THR A N 1
ATOM 795 C CA . THR A 1 92 ? -18.164 -45.793 -42.930 1.00 51.88 92 THR A CA 1
ATOM 796 C C . THR A 1 92 ? -19.030 -44.934 -43.841 1.00 51.88 92 THR A C 1
ATOM 798 O O . THR A 1 92 ? -19.218 -43.738 -43.624 1.00 51.88 92 THR A O 1
ATOM 801 N N . LEU A 1 93 ? -19.527 -45.553 -44.911 1.00 54.56 93 LEU A N 1
ATOM 802 C CA . LEU A 1 93 ? -20.654 -45.046 -45.687 1.00 54.56 93 LEU A CA 1
ATOM 803 C C . LEU A 1 93 ? -21.966 -45.478 -45.013 1.00 54.56 93 LEU A C 1
ATOM 805 O O . LEU A 1 93 ? -22.096 -46.640 -44.634 1.00 54.56 93 LEU A O 1
ATOM 809 N N . ARG A 1 94 ? -22.952 -44.565 -45.030 1.00 48.12 94 ARG A N 1
ATOM 810 C CA . ARG A 1 94 ? -24.373 -44.687 -44.608 1.00 48.12 94 ARG A CA 1
ATOM 811 C C . ARG A 1 94 ? -24.606 -44.430 -43.110 1.00 48.12 94 ARG A C 1
ATOM 813 O O . ARG A 1 94 ? -23.841 -44.883 -42.282 1.00 48.12 94 ARG A O 1
ATOM 820 N N . SER A 1 95 ? -25.638 -43.709 -42.676 1.00 44.41 95 SER A N 1
ATOM 821 C CA . SER A 1 95 ? -26.955 -43.484 -43.274 1.00 44.41 95 SER A CA 1
ATOM 822 C C . SER A 1 95 ? -27.529 -42.145 -42.793 1.00 44.41 95 SER A C 1
ATOM 824 O O . SER A 1 95 ? -27.419 -41.814 -41.615 1.00 44.41 95 SER A O 1
ATOM 826 N N . LEU A 1 96 ? -28.133 -41.391 -43.711 1.00 51.59 96 LEU A N 1
ATOM 827 C CA . LEU A 1 96 ? -28.948 -40.212 -43.429 1.00 51.59 96 LEU A CA 1
ATOM 828 C C . LEU A 1 96 ? -30.376 -40.671 -43.133 1.00 51.59 96 LEU A C 1
ATOM 830 O O . LEU A 1 96 ? -30.978 -41.288 -43.998 1.00 51.59 96 LEU A O 1
ATOM 834 N N . ASP A 1 97 ? -30.880 -40.354 -41.946 1.00 41.22 97 ASP A N 1
ATOM 835 C CA . ASP A 1 97 ? -32.295 -40.188 -41.580 1.00 41.22 97 ASP A CA 1
ATOM 836 C C . ASP A 1 97 ? -32.261 -39.661 -40.133 1.00 41.22 97 ASP A C 1
ATOM 838 O O . ASP A 1 97 ? -31.520 -40.177 -39.306 1.00 41.22 97 ASP A O 1
ATOM 842 N N . GLY A 1 98 ? -32.931 -38.602 -39.702 1.00 39.19 98 GLY A N 1
ATOM 843 C CA . GLY A 1 98 ? -34.060 -37.876 -40.250 1.00 39.19 98 GLY A CA 1
ATOM 844 C C . GLY A 1 98 ? -34.903 -37.445 -39.047 1.00 39.19 98 GLY A C 1
ATOM 845 O O . GLY A 1 98 ? -35.439 -38.301 -38.362 1.00 39.19 98 GLY A O 1
ATOM 846 N N . GLY A 1 99 ? -35.003 -36.134 -38.791 1.00 45.59 99 GLY A N 1
ATOM 847 C CA . GLY A 1 99 ? -36.054 -35.504 -37.975 1.00 45.59 99 GLY A CA 1
ATOM 848 C C . GLY A 1 99 ? -36.099 -35.802 -36.464 1.00 45.59 99 GLY A C 1
ATOM 849 O O . GLY A 1 99 ? -36.031 -36.929 -36.005 1.00 45.59 99 GLY A O 1
ATOM 850 N N . VAL A 1 100 ? -36.348 -34.776 -35.653 1.00 40.38 100 VAL A N 1
ATOM 851 C CA . VAL A 1 100 ? -37.684 -34.446 -35.119 1.00 40.38 100 VAL A CA 1
ATOM 852 C C . VAL A 1 100 ? -37.526 -33.336 -34.066 1.00 40.38 100 VAL A C 1
ATOM 854 O O . VAL A 1 100 ? -36.566 -33.262 -33.306 1.00 40.38 100 VAL A O 1
ATOM 857 N N . ARG A 1 101 ? -38.493 -32.420 -34.119 1.00 43.53 101 ARG A N 1
ATOM 858 C CA . ARG A 1 101 ? -38.732 -31.242 -33.277 1.00 43.53 101 ARG A CA 1
ATOM 859 C C . ARG A 1 101 ? -38.770 -31.553 -31.768 1.00 43.53 101 ARG A C 1
ATOM 861 O O . ARG A 1 101 ? -39.129 -32.653 -31.371 1.00 43.53 101 ARG A O 1
ATOM 868 N N . GLY A 1 102 ? -38.465 -30.530 -30.959 1.00 36.12 102 GLY A N 1
ATOM 869 C CA . GLY A 1 102 ? -38.406 -30.563 -29.486 1.00 36.12 102 GLY A CA 1
ATOM 870 C C . GLY A 1 102 ? -39.721 -30.864 -28.748 1.00 36.12 102 GLY A C 1
ATOM 871 O O . GLY A 1 102 ? -40.743 -31.139 -29.376 1.00 36.12 102 GLY A O 1
ATOM 872 N N . PRO A 1 103 ? -39.725 -30.746 -27.405 1.00 49.12 103 PRO A N 1
ATOM 873 C CA . PRO A 1 103 ? -40.261 -29.514 -26.824 1.00 49.12 103 PRO A CA 1
ATOM 874 C C . PRO A 1 103 ? -39.543 -28.984 -25.563 1.00 4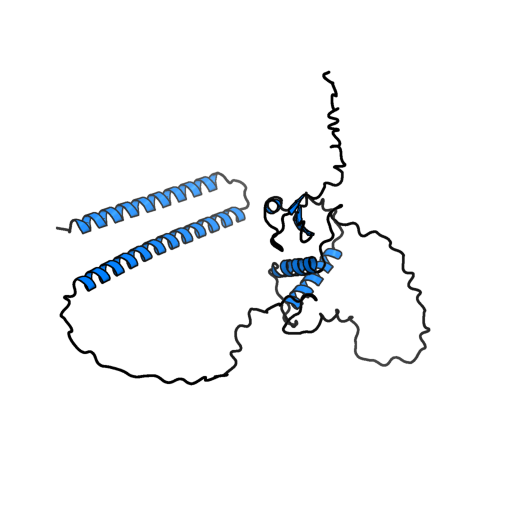9.12 103 PRO A C 1
ATOM 876 O O . PRO A 1 103 ? -38.655 -29.586 -24.974 1.00 49.12 103 PRO A O 1
ATOM 879 N N . ARG A 1 104 ? -40.003 -27.778 -25.223 1.00 46.38 104 ARG A N 1
ATOM 880 C CA . ARG A 1 104 ? -39.819 -26.915 -24.048 1.00 46.38 104 ARG A CA 1
ATOM 881 C C . ARG A 1 104 ? -40.249 -27.562 -22.709 1.00 46.38 104 ARG A C 1
ATOM 883 O O . ARG A 1 104 ? -41.076 -28.466 -22.711 1.00 46.38 104 ARG A O 1
ATOM 890 N N . LEU A 1 105 ? -39.860 -26.876 -21.619 1.00 41.72 105 LEU A N 1
ATOM 891 C CA . LEU A 1 105 ? -40.222 -27.032 -20.186 1.00 41.72 105 LEU A CA 1
ATOM 892 C C . LEU A 1 105 ? -39.354 -28.088 -19.463 1.00 41.72 105 LEU A C 1
ATOM 894 O O . LEU A 1 105 ? -39.119 -29.158 -19.995 1.00 41.72 105 LEU A O 1
ATOM 898 N N . SER A 1 106 ? -38.764 -27.842 -18.292 1.00 40.19 106 SER A N 1
ATOM 899 C CA . SER A 1 106 ? -39.348 -27.202 -17.113 1.00 40.19 106 SER A CA 1
ATOM 900 C C . SER A 1 106 ? -38.279 -26.614 -16.190 1.00 40.19 106 SER A C 1
ATOM 902 O O . SER A 1 106 ? -37.202 -27.176 -16.013 1.00 40.19 106 SER A O 1
ATOM 904 N N . ALA A 1 107 ? -38.629 -25.497 -15.557 1.00 46.09 107 ALA A N 1
ATOM 905 C CA . ALA A 1 107 ? -37.964 -24.996 -14.368 1.00 46.09 107 ALA A CA 1
ATOM 906 C C . ALA A 1 107 ? -38.230 -25.941 -13.187 1.00 46.09 107 ALA A C 1
ATOM 908 O O . ALA A 1 107 ? -39.383 -26.237 -12.877 1.00 46.09 107 ALA A O 1
ATOM 909 N N . THR A 1 108 ? -37.175 -26.352 -12.492 1.00 39.91 108 THR A N 1
ATOM 910 C CA . THR A 1 108 ? -37.258 -26.894 -11.134 1.00 39.91 108 THR A CA 1
ATOM 911 C C . THR A 1 108 ? -36.375 -26.050 -10.236 1.00 39.91 108 THR A C 1
ATOM 913 O O . THR A 1 108 ? -35.152 -26.170 -10.233 1.00 39.91 108 THR A O 1
ATOM 916 N N . ALA A 1 109 ? -37.032 -25.171 -9.484 1.00 46.78 109 ALA A N 1
ATOM 917 C CA . ALA A 1 109 ? -36.495 -24.619 -8.259 1.00 46.78 109 ALA A CA 1
ATOM 918 C C . ALA A 1 109 ? -36.304 -25.772 -7.264 1.00 46.78 109 ALA A C 1
ATOM 920 O O . ALA A 1 109 ? -37.275 -26.404 -6.853 1.00 46.78 109 ALA A O 1
ATOM 921 N N . ALA A 1 110 ? -35.057 -26.038 -6.886 1.00 40.44 110 ALA A N 1
ATOM 922 C CA . ALA A 1 110 ? -34.717 -26.876 -5.747 1.00 40.44 110 ALA A CA 1
ATOM 923 C C . ALA A 1 110 ? -34.012 -25.991 -4.717 1.00 40.44 110 ALA A C 1
ATOM 925 O O . ALA A 1 110 ? -32.803 -25.776 -4.758 1.00 40.44 110 ALA A O 1
ATOM 926 N N . ALA A 1 111 ? -34.816 -25.431 -3.815 1.00 44.66 111 ALA A N 1
ATOM 927 C CA . ALA A 1 111 ? -34.349 -24.946 -2.533 1.00 44.66 111 ALA A CA 1
ATOM 928 C C . ALA A 1 111 ? -34.166 -26.166 -1.624 1.00 44.66 111 ALA A C 1
ATOM 930 O O . ALA A 1 111 ? -35.148 -26.784 -1.219 1.00 44.66 111 ALA A O 1
ATOM 931 N N . THR A 1 112 ? -32.921 -26.499 -1.291 1.00 37.16 112 THR A N 1
ATOM 932 C CA . THR A 1 112 ? -32.625 -27.453 -0.219 1.00 37.16 112 THR A CA 1
ATOM 933 C C . THR A 1 112 ? -31.335 -27.082 0.494 1.00 37.16 112 THR A C 1
ATOM 935 O O . THR A 1 112 ? -30.277 -26.989 -0.115 1.00 37.16 112 THR A O 1
ATOM 938 N N . ALA A 1 113 ? -31.493 -26.939 1.809 1.00 35.56 113 ALA A N 1
ATOM 939 C CA . ALA A 1 113 ? -30.536 -27.263 2.858 1.00 35.56 113 ALA A CA 1
ATOM 940 C C . ALA A 1 113 ? -29.240 -26.437 2.956 1.00 35.56 113 ALA A C 1
ATOM 942 O O . ALA A 1 113 ? -28.222 -26.708 2.333 1.00 35.56 113 ALA A O 1
ATOM 943 N N . ALA A 1 114 ? -29.308 -25.474 3.878 1.00 44.09 114 ALA A N 1
ATOM 944 C CA . ALA A 1 114 ? -28.270 -25.097 4.832 1.00 44.09 114 ALA A CA 1
ATOM 945 C C . ALA A 1 114 ? -26.978 -25.939 4.799 1.00 44.09 114 ALA A C 1
ATOM 947 O O . ALA A 1 114 ? -26.902 -26.992 5.428 1.00 44.09 114 ALA A O 1
ATOM 948 N N . SER A 1 115 ? -25.931 -25.382 4.189 1.00 33.34 115 SER A N 1
ATOM 949 C CA . SER A 1 115 ? -24.557 -25.665 4.593 1.00 33.34 115 SER A CA 1
ATOM 950 C C . SER A 1 115 ? -24.075 -24.510 5.469 1.00 33.34 115 SER A C 1
ATOM 952 O O . SER A 1 115 ? -23.850 -23.390 5.007 1.00 33.34 115 SER A O 1
ATOM 954 N N . ARG A 1 116 ? -24.023 -24.762 6.780 1.00 45.50 116 ARG A N 1
ATOM 955 C CA . ARG A 1 116 ? -23.363 -23.912 7.775 1.00 45.50 116 ARG A CA 1
ATOM 956 C C . ARG A 1 116 ? -21.869 -24.220 7.728 1.00 45.50 116 ARG A C 1
ATOM 958 O O . ARG A 1 116 ? -21.369 -24.870 8.629 1.00 45.50 116 ARG A O 1
ATOM 965 N N . GLU A 1 117 ? -21.165 -23.757 6.708 1.00 43.88 117 GLU A N 1
ATOM 966 C CA . GLU A 1 117 ? -19.701 -23.787 6.692 1.00 43.88 117 GLU A CA 1
ATOM 967 C C . GLU A 1 117 ? -19.199 -22.787 5.644 1.00 43.88 117 GLU A C 1
ATOM 969 O O . GLU A 1 117 ? -19.535 -22.881 4.470 1.00 43.88 117 GLU A O 1
ATOM 974 N N . GLY A 1 118 ? -18.442 -21.781 6.098 1.00 44.09 118 GLY A N 1
ATOM 975 C CA . GLY A 1 118 ? -17.719 -20.853 5.223 1.00 44.09 118 GLY A CA 1
ATOM 976 C C . GLY A 1 118 ? -18.441 -19.554 4.847 1.00 44.09 118 GLY A C 1
ATOM 977 O O . GLY A 1 118 ? -18.652 -19.282 3.674 1.00 44.09 118 GLY A O 1
ATOM 978 N N . CYS A 1 119 ? -18.754 -18.688 5.818 1.00 36.19 119 CYS A N 1
ATOM 979 C CA . CYS A 1 119 ? -19.060 -17.276 5.539 1.00 36.19 119 CYS A CA 1
ATOM 980 C C . CYS A 1 119 ? -17.814 -16.425 5.842 1.00 36.19 119 CYS A C 1
ATOM 982 O O . CYS A 1 119 ? -17.783 -15.715 6.843 1.00 36.19 119 CYS A O 1
ATOM 984 N N . ALA A 1 120 ? -16.770 -16.560 5.018 1.00 42.22 120 ALA A N 1
ATOM 985 C CA . ALA A 1 120 ? -15.497 -15.838 5.164 1.00 42.22 120 ALA A CA 1
ATOM 986 C C . ALA A 1 120 ? -15.456 -14.494 4.409 1.00 42.22 120 ALA A C 1
ATOM 988 O O . ALA A 1 120 ? -14.407 -13.867 4.318 1.00 42.22 120 ALA A O 1
ATOM 989 N N . GLN A 1 121 ? -16.586 -14.022 3.882 1.00 45.53 121 GLN A N 1
ATOM 990 C CA . GLN A 1 121 ? -16.652 -12.744 3.179 1.00 45.53 121 GLN A CA 1
ATOM 991 C C . GLN A 1 121 ? -17.883 -11.978 3.652 1.00 45.53 121 GLN A C 1
ATOM 993 O O . GLN A 1 121 ? -19.016 -12.234 3.251 1.00 45.53 121 GLN A O 1
ATOM 998 N N . THR A 1 122 ? -17.677 -11.079 4.610 1.00 46.91 122 THR A N 1
ATOM 999 C CA . THR A 1 122 ? -18.677 -10.074 4.956 1.00 46.91 122 THR A CA 1
ATOM 1000 C C . THR A 1 122 ? -18.695 -9.019 3.860 1.00 46.91 122 THR A C 1
ATOM 1002 O O . THR A 1 122 ? -17.804 -8.174 3.817 1.00 46.91 122 THR A O 1
ATOM 1005 N N . ASP A 1 123 ? -19.718 -9.045 3.008 1.00 47.59 123 ASP A N 1
ATOM 1006 C CA . ASP A 1 123 ? -19.981 -7.972 2.050 1.00 47.59 123 ASP A CA 1
ATOM 1007 C C . ASP A 1 123 ? -20.347 -6.687 2.803 1.00 47.59 123 ASP A C 1
ATOM 1009 O O . ASP A 1 123 ? -21.461 -6.505 3.315 1.00 47.59 123 ASP A O 1
ATOM 1013 N N . ILE A 1 124 ? -19.364 -5.797 2.913 1.00 50.59 124 ILE A N 1
ATOM 1014 C CA . ILE A 1 124 ? -19.540 -4.424 3.369 1.00 50.59 124 ILE A CA 1
ATOM 1015 C C . ILE A 1 124 ? -19.915 -3.607 2.137 1.00 50.59 124 ILE A C 1
ATOM 1017 O O . ILE A 1 124 ? -19.075 -3.323 1.290 1.00 50.59 124 ILE A O 1
ATOM 1021 N N . VAL A 1 125 ? -21.186 -3.229 2.032 1.00 52.72 125 VAL A N 1
ATOM 1022 C CA . VAL A 1 125 ? -21.671 -2.410 0.916 1.00 52.72 125 VAL A CA 1
ATOM 1023 C C . VAL A 1 125 ? -21.559 -0.938 1.301 1.00 52.72 125 VAL A C 1
ATOM 1025 O O . VAL A 1 125 ? -22.049 -0.514 2.353 1.00 52.72 125 VAL A O 1
ATOM 1028 N N . TRP A 1 126 ? -20.896 -0.154 0.454 1.00 46.81 126 TRP A N 1
ATOM 1029 C CA . TRP A 1 126 ? -20.811 1.293 0.612 1.00 46.81 126 TRP A CA 1
ATOM 1030 C C . TRP A 1 126 ? -22.141 1.931 0.197 1.00 46.81 126 TRP A C 1
ATOM 1032 O O . TRP A 1 126 ? -22.636 1.696 -0.902 1.00 46.81 126 TRP A O 1
ATOM 1042 N N . ALA A 1 127 ? -22.733 2.726 1.085 1.00 59.69 127 ALA A N 1
ATOM 1043 C CA . ALA A 1 127 ? -23.906 3.541 0.791 1.00 59.69 127 ALA A CA 1
ATOM 1044 C C . ALA A 1 127 ? -23.553 5.016 1.006 1.00 59.69 127 ALA A C 1
ATOM 1046 O O . ALA A 1 127 ? -22.683 5.329 1.820 1.00 59.69 127 ALA A O 1
ATOM 1047 N N . GLU A 1 128 ? -24.284 5.931 0.363 1.00 47.53 128 GLU A N 1
ATOM 1048 C CA . GLU A 1 128 ? -24.077 7.392 0.449 1.00 47.53 128 GLU A CA 1
ATOM 1049 C C . GLU A 1 128 ? -24.070 7.957 1.889 1.00 47.53 128 GLU A C 1
ATOM 1051 O O . GLU A 1 128 ? -23.644 9.082 2.133 1.00 47.53 128 GLU A O 1
ATOM 1056 N N . GLN A 1 129 ? -24.521 7.175 2.873 1.00 56.38 129 GLN A N 1
ATOM 1057 C CA . GLN A 1 129 ? -24.615 7.549 4.287 1.00 56.38 129 GLN A CA 1
ATOM 1058 C C . GLN A 1 129 ? -23.470 6.987 5.158 1.00 56.38 129 GLN A C 1
ATOM 1060 O O . GLN A 1 129 ? -23.503 7.141 6.382 1.00 56.38 129 GLN A O 1
ATOM 1065 N N . GLY A 1 130 ? -22.466 6.343 4.555 1.00 56.84 130 GLY A N 1
ATOM 1066 C CA . GLY A 1 130 ? -21.320 5.734 5.238 1.00 56.84 130 GLY A CA 1
ATOM 1067 C C . GLY A 1 130 ? -21.437 4.217 5.423 1.00 56.84 130 GLY A C 1
ATOM 1068 O O . GLY A 1 130 ? -22.372 3.577 4.942 1.00 56.84 130 GLY A O 1
ATOM 1069 N N . PHE A 1 131 ? -20.459 3.633 6.125 1.00 57.03 131 PHE A N 1
ATOM 1070 C CA . PHE A 1 131 ? -20.363 2.187 6.337 1.00 57.03 131 PHE A CA 1
ATOM 1071 C C . PHE A 1 131 ? -21.583 1.637 7.077 1.00 57.03 131 PHE A C 1
ATOM 1073 O O . PHE A 1 131 ? -21.848 1.987 8.229 1.00 57.03 131 PHE A O 1
ATOM 1080 N N . ARG A 1 132 ? -22.304 0.725 6.422 1.00 60.50 132 ARG A N 1
ATOM 1081 C CA . ARG A 1 132 ? -23.374 -0.056 7.038 1.00 60.50 132 ARG A CA 1
ATOM 1082 C C . ARG A 1 132 ? -22.994 -1.527 6.995 1.00 60.50 132 ARG A C 1
ATOM 1084 O O . ARG A 1 132 ? -22.769 -2.102 5.939 1.00 60.50 132 ARG A O 1
ATOM 1091 N N . CYS A 1 133 ? -22.956 -2.146 8.167 1.00 61.00 133 CYS A N 1
ATOM 1092 C CA . CYS A 1 133 ? -22.910 -3.597 8.284 1.00 61.00 133 CYS A CA 1
ATOM 1093 C C . CYS A 1 133 ? -24.243 -4.159 7.770 1.00 61.00 133 CYS A C 1
ATOM 1095 O O . CYS A 1 133 ? -25.291 -3.980 8.401 1.00 61.00 133 CYS A O 1
ATOM 1097 N N . THR A 1 134 ? -24.194 -4.829 6.619 1.00 61.38 134 THR A N 1
ATOM 1098 C CA . THR A 1 134 ? -25.340 -5.477 5.955 1.00 61.38 134 THR A CA 1
ATOM 1099 C C . THR A 1 134 ? -26.049 -6.468 6.874 1.00 61.38 134 THR A C 1
ATOM 1101 O O . THR A 1 134 ? -27.270 -6.575 6.849 1.00 61.38 134 THR A O 1
ATOM 1104 N N . ARG A 1 135 ? -25.298 -7.120 7.769 1.00 58.09 135 ARG A N 1
ATOM 1105 C CA . ARG A 1 135 ? -25.824 -8.063 8.764 1.00 58.09 135 ARG A CA 1
ATOM 1106 C C . ARG A 1 135 ? -26.642 -7.442 9.886 1.00 58.09 135 ARG A C 1
ATOM 1108 O O . ARG A 1 135 ? -27.464 -8.134 10.475 1.00 58.09 135 ARG A O 1
ATOM 1115 N N . CYS A 1 136 ? -26.368 -6.196 10.254 1.00 65.69 136 CYS A N 1
ATOM 1116 C CA . CYS A 1 136 ? -26.861 -5.669 11.516 1.00 65.69 136 CYS A CA 1
ATOM 1117 C C . CYS A 1 136 ? -27.754 -4.440 11.375 1.00 65.69 136 CYS A C 1
ATOM 1119 O O . CYS A 1 136 ? -28.519 -4.193 12.304 1.00 65.69 136 CYS A O 1
ATOM 1121 N N . SER A 1 137 ? -27.704 -3.704 10.252 1.00 61.19 137 SER A N 1
ATOM 1122 C CA . SER A 1 137 ? -28.521 -2.507 9.924 1.00 61.19 137 SER A CA 1
ATOM 1123 C C . SER A 1 137 ? -28.598 -1.420 11.013 1.00 61.19 137 SER A C 1
ATOM 1125 O O . SER A 1 137 ? -29.254 -0.395 10.828 1.00 61.19 137 SER A O 1
ATOM 1127 N N . ARG A 1 138 ? -27.932 -1.624 12.150 1.00 53.12 138 ARG A N 1
ATOM 1128 C CA . ARG A 1 138 ? -27.951 -0.803 13.348 1.00 53.12 138 ARG A CA 1
ATOM 1129 C C . ARG A 1 138 ? -26.708 0.082 13.329 1.00 53.12 138 ARG A C 1
ATOM 1131 O O . ARG A 1 138 ? -25.624 -0.423 13.034 1.00 53.12 138 ARG A O 1
ATOM 1138 N N . PRO A 1 139 ? -26.844 1.378 13.647 1.00 53.69 139 PRO A N 1
ATOM 1139 C CA . PRO A 1 139 ? -25.684 2.225 13.883 1.00 53.69 139 PRO A CA 1
ATOM 1140 C C . PRO A 1 139 ? -24.852 1.652 15.046 1.00 53.69 139 PRO A C 1
ATOM 1142 O O . PRO A 1 139 ? -25.424 0.988 15.922 1.00 53.69 139 PRO A O 1
ATOM 1145 N N . PRO A 1 140 ? -23.527 1.894 15.077 1.00 50.19 140 PRO A N 1
ATOM 1146 C CA . PRO A 1 140 ? -22.678 1.465 16.182 1.00 50.19 140 PRO A CA 1
ATOM 1147 C C . PRO A 1 140 ? -23.292 1.941 17.499 1.00 50.19 140 PRO A C 1
ATOM 1149 O O . PRO A 1 140 ? -23.624 3.119 17.664 1.00 50.19 140 PRO A O 1
ATOM 1152 N N . ARG A 1 141 ? -23.511 0.996 18.419 1.00 46.69 141 ARG A N 1
ATOM 1153 C CA . ARG A 1 141 ? -24.059 1.306 19.740 1.00 46.69 141 ARG A CA 1
ATOM 1154 C C . ARG A 1 141 ? -23.015 2.190 20.436 1.00 46.69 141 ARG A C 1
ATOM 1156 O O . ARG A 1 141 ? -21.862 1.766 20.495 1.00 46.69 141 ARG A O 1
ATOM 1163 N N . PRO A 1 142 ? -23.362 3.400 20.914 1.00 46.91 142 PRO A N 1
ATOM 1164 C CA . PRO A 1 142 ? -22.410 4.215 21.658 1.00 46.91 142 PRO A CA 1
ATOM 1165 C C . PRO A 1 142 ? -21.859 3.386 22.826 1.00 46.91 142 PRO A C 1
ATOM 1167 O O . PRO A 1 142 ? -22.610 2.553 23.355 1.00 46.91 142 PRO A O 1
ATOM 1170 N N . PRO A 1 143 ? -20.576 3.566 23.199 1.00 44.66 143 PRO A N 1
ATOM 1171 C CA . PRO A 1 143 ? -19.978 2.824 24.299 1.00 44.66 143 PRO A CA 1
ATOM 1172 C C . PRO A 1 143 ? -20.910 2.949 25.495 1.00 44.66 143 PRO A C 1
ATOM 1174 O O . PRO A 1 143 ? -21.293 4.059 25.878 1.00 44.66 143 PRO A O 1
ATOM 1177 N N . ALA A 1 144 ? -21.366 1.798 25.991 1.00 47.56 144 ALA A N 1
ATOM 1178 C CA . ALA A 1 144 ? -22.245 1.744 27.139 1.00 47.56 144 ALA A CA 1
ATOM 1179 C C . ALA A 1 144 ? -21.556 2.540 28.243 1.00 47.56 144 ALA A C 1
ATOM 1181 O O . ALA A 1 144 ? -20.441 2.202 28.639 1.00 47.56 144 ALA A O 1
ATOM 1182 N N . ALA A 1 145 ? -22.180 3.637 28.674 1.00 43.06 145 ALA A N 1
ATOM 1183 C CA . ALA A 1 145 ? -21.732 4.341 29.856 1.00 43.06 145 ALA A CA 1
ATOM 1184 C C . ALA A 1 145 ? -21.652 3.289 30.965 1.00 43.06 145 ALA A C 1
ATOM 1186 O O . ALA A 1 145 ? -22.665 2.686 31.318 1.00 43.06 145 ALA A O 1
ATOM 1187 N N . ALA A 1 146 ? -20.434 2.997 31.419 1.00 46.75 146 ALA A N 1
ATOM 1188 C CA . ALA A 1 146 ? -20.180 2.072 32.506 1.00 46.75 146 ALA A CA 1
ATOM 1189 C C . ALA A 1 146 ? -20.914 2.607 33.741 1.00 46.75 146 ALA A C 1
ATOM 1191 O O . ALA A 1 146 ? -20.461 3.556 34.377 1.00 46.75 146 ALA A O 1
ATOM 1192 N N . GLY A 1 147 ? -22.109 2.085 34.011 1.00 53.72 147 GLY A N 1
ATOM 1193 C CA . GLY A 1 147 ? -22.962 2.693 35.020 1.00 53.72 147 GLY A CA 1
ATOM 1194 C C . GLY A 1 147 ? -24.385 2.170 35.075 1.00 53.72 147 GLY A C 1
ATOM 1195 O O . GLY A 1 147 ? -25.293 2.980 35.180 1.00 53.72 147 GLY A O 1
ATOM 1196 N N . GLU A 1 148 ? -24.590 0.854 35.065 1.00 42.38 148 GLU A N 1
ATOM 1197 C CA . GLU A 1 148 ? -25.805 0.270 35.647 1.00 42.38 148 GLU A CA 1
ATOM 1198 C C . GLU A 1 148 ? -25.410 -0.922 36.522 1.00 42.38 148 GLU A C 1
ATOM 1200 O O . GLU A 1 148 ? -25.375 -2.074 36.099 1.00 42.38 148 GLU A O 1
ATOM 1205 N N . GLY A 1 149 ? -25.047 -0.608 37.769 1.00 56.62 149 GLY A N 1
ATOM 1206 C CA . GLY A 1 149 ? -25.180 -1.561 38.865 1.00 56.62 149 GLY A CA 1
ATOM 1207 C C . GLY A 1 149 ? -26.667 -1.779 39.192 1.00 56.62 149 GLY A C 1
ATOM 1208 O O . GLY A 1 149 ? -27.500 -0.934 38.851 1.00 56.62 149 GLY A O 1
ATOM 1209 N N . PRO A 1 150 ? -27.020 -2.899 39.843 1.00 57.09 150 PRO A N 1
ATOM 1210 C CA . PRO A 1 150 ? -28.404 -3.234 40.162 1.00 57.09 150 PRO A CA 1
ATOM 1211 C C . PRO A 1 150 ? -29.058 -2.181 41.080 1.00 57.09 150 PRO A C 1
ATOM 1213 O O . PRO A 1 150 ? -28.372 -1.561 41.900 1.00 57.09 150 PRO A O 1
ATOM 1216 N N . PRO A 1 151 ? -30.385 -1.968 40.967 1.00 50.97 151 PRO A N 1
ATOM 1217 C CA . PRO A 1 151 ? -31.080 -0.883 41.643 1.00 50.97 151 PRO A CA 1
ATOM 1218 C C . PRO A 1 151 ? -31.235 -1.203 43.131 1.00 50.97 151 PRO A C 1
ATOM 1220 O O . PRO A 1 151 ? -32.164 -1.893 43.541 1.00 50.97 151 PRO A O 1
ATOM 1223 N N . LEU A 1 152 ? -30.343 -0.668 43.962 1.00 54.66 152 LEU A N 1
ATOM 1224 C CA . LEU A 1 152 ? -30.626 -0.510 45.384 1.00 54.66 152 LEU A CA 1
ATOM 1225 C C . LEU A 1 152 ? -31.259 0.864 45.602 1.00 54.66 152 LEU A C 1
ATOM 1227 O O . LEU A 1 152 ? -30.676 1.906 45.298 1.00 54.66 152 LEU A O 1
ATOM 1231 N N . ALA A 1 153 ? -32.500 0.816 46.082 1.00 58.66 153 ALA A N 1
ATOM 1232 C CA . ALA A 1 153 ? -33.378 1.938 46.363 1.00 58.66 153 ALA A CA 1
ATOM 1233 C C . ALA A 1 153 ? -32.651 3.087 47.082 1.00 58.66 153 ALA A C 1
ATOM 1235 O O . ALA A 1 153 ? -32.104 2.914 48.172 1.00 58.66 153 ALA A O 1
ATOM 1236 N N . ARG A 1 154 ? -32.691 4.284 46.485 1.00 50.56 154 ARG A N 1
ATOM 1237 C CA . ARG A 1 154 ? -32.287 5.536 47.134 1.00 50.56 154 ARG A CA 1
ATOM 1238 C C . ARG A 1 154 ? -33.509 6.444 47.341 1.00 50.56 154 ARG A C 1
ATOM 1240 O O . ARG A 1 154 ? -34.358 6.511 46.454 1.00 50.56 154 ARG A O 1
ATOM 1247 N N . PRO A 1 155 ? -33.600 7.130 48.495 1.00 56.53 155 PRO A N 1
ATOM 1248 C CA . PRO A 1 155 ? -34.773 7.897 48.907 1.00 56.53 155 PRO A CA 1
ATOM 1249 C C . PRO A 1 155 ? -34.901 9.243 48.166 1.00 56.53 155 PRO A C 1
ATOM 1251 O O . PRO A 1 155 ? -33.929 9.721 47.569 1.00 56.53 155 PRO A O 1
ATOM 1254 N N . PRO A 1 156 ? -36.086 9.884 48.220 1.00 56.38 156 PRO A N 1
ATOM 1255 C CA . PRO A 1 156 ? -36.386 11.090 47.462 1.00 56.38 156 PRO A CA 1
ATOM 1256 C C . PRO A 1 156 ? -35.828 12.325 48.177 1.00 56.38 156 PRO A C 1
ATOM 1258 O O . PRO A 1 156 ? -36.475 12.898 49.049 1.00 56.38 156 PRO A O 1
ATOM 1261 N N . HIS A 1 157 ? -34.638 12.781 47.782 1.00 49.75 157 HIS A N 1
ATOM 1262 C CA . HIS A 1 157 ? -34.184 14.131 48.110 1.00 49.75 157 HIS A CA 1
ATOM 1263 C C . HIS A 1 157 ? -33.972 14.972 46.853 1.00 49.75 157 HIS A C 1
ATOM 1265 O O . HIS A 1 157 ? -33.169 14.677 45.972 1.00 49.75 157 HIS A O 1
ATOM 1271 N N . GLN A 1 158 ? -34.765 16.038 46.831 1.00 53.44 158 GLN A N 1
ATOM 1272 C CA . GLN A 1 158 ? -34.847 17.138 45.887 1.00 53.44 158 GLN A CA 1
ATOM 1273 C C . GLN A 1 158 ? -33.477 17.603 45.372 1.00 53.44 158 GLN A C 1
ATOM 1275 O O . GLN A 1 158 ? -32.730 18.296 46.064 1.00 53.44 158 GLN A O 1
ATOM 1280 N N . LEU A 1 159 ? -33.171 17.291 44.113 1.00 47.22 159 LEU A N 1
ATOM 1281 C CA . LEU A 1 159 ? -32.069 17.918 43.393 1.00 47.22 159 LEU A CA 1
ATOM 1282 C C . LEU A 1 159 ? -32.608 19.111 42.606 1.00 47.22 159 LEU A C 1
ATOM 1284 O O . LEU A 1 159 ? -33.281 18.971 41.587 1.00 47.22 159 LEU A O 1
ATOM 1288 N N . ARG A 1 160 ? -32.292 20.305 43.118 1.00 54.12 160 ARG A N 1
ATOM 1289 C CA . ARG A 1 160 ? -32.449 21.595 42.438 1.00 54.12 160 ARG A CA 1
ATOM 1290 C C . ARG A 1 160 ? -31.949 21.516 40.985 1.00 54.12 160 ARG A C 1
ATOM 1292 O O . ARG A 1 160 ? -30.853 20.989 40.766 1.00 54.12 160 ARG A O 1
ATOM 1299 N N . PRO A 1 161 ? -32.637 22.142 40.012 1.00 48.69 161 PRO A N 1
ATOM 1300 C CA . PRO A 1 161 ? -32.095 22.332 38.676 1.00 48.69 161 PRO A CA 1
ATOM 1301 C C . PRO A 1 161 ? -30.942 23.336 38.768 1.00 48.69 161 PRO A C 1
ATOM 1303 O O . PRO A 1 161 ? -31.115 24.549 38.675 1.00 48.69 161 PRO A O 1
ATOM 1306 N N . ARG A 1 162 ? -29.723 22.831 38.986 1.00 51.16 162 ARG A N 1
ATOM 1307 C CA . ARG A 1 162 ? -28.500 23.595 38.746 1.00 51.16 162 ARG A CA 1
ATOM 1308 C C . ARG A 1 162 ? -28.423 23.786 37.239 1.00 51.16 162 ARG A C 1
ATOM 1310 O O . ARG A 1 162 ? -27.875 22.958 36.515 1.00 51.16 162 ARG A O 1
ATOM 1317 N N . GLN A 1 163 ? -29.008 24.891 36.791 1.00 57.19 163 GLN A N 1
ATOM 1318 C CA . GLN A 1 163 ? -28.826 25.513 35.491 1.00 57.19 163 GLN A CA 1
ATOM 1319 C C . GLN A 1 163 ? -27.332 25.843 35.360 1.00 57.19 163 GLN A C 1
ATOM 1321 O O . GLN A 1 163 ? -26.886 26.973 35.537 1.00 57.19 163 GLN A O 1
ATOM 1326 N N . ARG A 1 164 ? -26.514 24.807 35.130 1.00 55.59 164 ARG A N 1
ATOM 1327 C CA . ARG A 1 164 ? -25.143 24.928 34.660 1.00 55.59 164 ARG A CA 1
ATOM 1328 C C . ARG A 1 164 ? -25.291 25.555 33.286 1.00 55.59 164 ARG A C 1
ATOM 1330 O O . ARG A 1 164 ? -25.418 24.854 32.284 1.00 55.59 164 ARG A O 1
ATOM 1337 N N . GLN A 1 165 ? -25.314 26.887 33.264 1.00 54.50 165 GLN A N 1
ATOM 1338 C CA . GLN A 1 165 ? -24.871 27.674 32.134 1.00 54.50 165 GLN A CA 1
ATOM 1339 C C . GLN A 1 165 ? -23.529 27.071 31.746 1.00 54.50 165 GLN A C 1
ATOM 1341 O O . GLN A 1 165 ? -22.490 27.347 32.347 1.00 54.50 165 GLN A O 1
ATOM 1346 N N . ARG A 1 166 ? -23.583 26.152 30.779 1.00 57.09 166 ARG A N 1
ATOM 1347 C CA . ARG A 1 166 ? -22.452 25.752 29.973 1.00 57.09 166 ARG A CA 1
ATOM 1348 C C . ARG A 1 166 ? -21.988 27.059 29.367 1.00 57.09 166 ARG A C 1
ATOM 1350 O O . ARG A 1 166 ? -22.510 27.488 28.341 1.00 57.09 166 ARG A O 1
ATOM 1357 N N . ARG A 1 167 ? -21.062 27.723 30.062 1.00 55.09 167 ARG A N 1
ATOM 1358 C CA . ARG A 1 167 ? -20.165 28.702 29.481 1.00 55.09 167 ARG A CA 1
ATOM 1359 C C . ARG A 1 167 ? -19.573 27.961 28.298 1.00 55.09 167 ARG A C 1
ATOM 1361 O O . ARG A 1 167 ? -18.706 27.110 28.461 1.00 55.09 167 ARG A O 1
ATOM 1368 N N . ARG A 1 168 ? -20.179 28.170 27.127 1.00 56.84 168 ARG A N 1
ATOM 1369 C CA . ARG A 1 168 ? -19.632 27.801 25.835 1.00 56.84 168 ARG A CA 1
ATOM 1370 C C . ARG A 1 168 ? -18.375 28.640 25.750 1.00 56.84 168 ARG A C 1
ATOM 1372 O O . ARG A 1 168 ? -18.419 29.774 25.283 1.00 56.84 168 ARG A O 1
ATOM 1379 N N . SER A 1 169 ? -17.302 28.128 26.346 1.00 54.22 169 SER A N 1
ATOM 1380 C CA . SER A 1 169 ? -15.965 28.654 26.196 1.00 54.22 169 SER A CA 1
ATOM 1381 C C . SER A 1 169 ? -15.794 28.799 24.698 1.00 54.22 169 SER A C 1
ATOM 1383 O O . SER A 1 169 ? -15.825 27.802 23.975 1.00 54.22 169 SER A O 1
ATOM 1385 N N . LYS A 1 170 ? -15.757 30.048 24.224 1.00 56.38 170 LYS A N 1
ATOM 1386 C CA . LYS A 1 170 ? -15.440 30.401 22.844 1.00 56.38 170 LYS A CA 1
ATOM 1387 C C . LYS A 1 170 ? -13.987 29.987 22.613 1.00 56.38 170 LYS A C 1
ATOM 1389 O O . LYS A 1 170 ? -13.107 30.829 22.507 1.00 56.38 170 LYS A O 1
ATOM 1394 N N . MET A 1 171 ? -13.716 28.686 22.557 1.00 49.12 171 MET A N 1
ATOM 1395 C CA . MET A 1 171 ? -12.528 28.165 21.911 1.00 49.12 171 MET A CA 1
ATOM 1396 C C . MET A 1 171 ? -12.747 28.368 20.417 1.00 49.12 171 MET A C 1
ATOM 1398 O O . MET A 1 171 ? -13.097 27.452 19.686 1.00 49.12 171 MET A O 1
ATOM 1402 N N . ARG A 1 172 ? -12.545 29.607 19.965 1.00 50.75 172 ARG A N 1
ATOM 1403 C CA . ARG A 1 172 ? -12.084 29.862 18.604 1.00 50.75 172 ARG A CA 1
ATOM 1404 C C . ARG A 1 172 ? -10.590 29.534 18.571 1.00 50.75 172 ARG A C 1
ATOM 1406 O O . ARG A 1 172 ? -9.770 30.416 18.366 1.00 50.75 172 ARG A O 1
ATOM 1413 N N . ARG A 1 173 ? -10.220 28.281 18.852 1.00 53.78 173 ARG A N 1
ATOM 1414 C CA . ARG A 1 173 ? -8.959 27.767 18.320 1.00 53.78 173 ARG A CA 1
ATOM 1415 C C . ARG A 1 173 ? -9.317 27.350 16.910 1.00 53.78 173 ARG A C 1
ATOM 1417 O O . ARG A 1 173 ? -10.094 26.413 16.740 1.00 53.78 173 ARG A O 1
ATOM 1424 N N . GLY A 1 174 ? -8.889 28.152 15.939 1.00 60.06 174 GLY A N 1
ATOM 1425 C CA . GLY A 1 174 ? -8.994 27.768 14.541 1.00 60.06 174 GLY A CA 1
ATOM 1426 C C . GLY A 1 174 ? -8.381 26.382 14.405 1.00 60.06 174 GLY A C 1
ATOM 1427 O O . GLY A 1 174 ? -7.291 26.135 14.912 1.00 60.06 174 GLY A O 1
ATOM 1428 N N . THR A 1 175 ? -9.128 25.450 13.831 1.00 70.62 175 THR A N 1
ATOM 1429 C CA . THR A 1 175 ? -8.584 24.160 13.420 1.00 70.62 175 THR A CA 1
ATOM 1430 C C . THR A 1 175 ? -7.565 24.442 12.326 1.00 70.62 175 THR A C 1
ATOM 1432 O O . THR A 1 175 ? -7.954 24.684 11.186 1.00 70.62 175 THR A O 1
ATOM 1435 N N . GLN A 1 176 ? -6.286 24.494 12.694 1.00 79.81 176 GLN A N 1
ATOM 1436 C CA . GLN A 1 176 ? -5.189 24.536 11.736 1.00 79.81 176 GLN A CA 1
ATOM 1437 C C . GLN A 1 176 ? -5.131 23.171 11.048 1.00 79.81 176 GLN A C 1
ATOM 1439 O O . GLN A 1 176 ? -5.256 22.130 11.702 1.00 79.81 176 GLN A O 1
ATOM 1444 N N . LEU A 1 177 ? -5.042 23.176 9.720 1.00 83.19 177 LEU A N 1
ATOM 1445 C CA . LEU A 1 177 ? -4.810 21.953 8.961 1.00 83.19 177 LEU A CA 1
ATOM 1446 C C . LEU A 1 177 ? -3.358 21.521 9.168 1.00 83.19 177 LEU A C 1
ATOM 1448 O O . LEU A 1 177 ? -2.487 22.367 9.332 1.00 83.19 177 LEU A O 1
ATOM 1452 N N . ARG A 1 178 ? -3.106 20.207 9.153 1.00 82.88 178 ARG A N 1
ATOM 1453 C CA . ARG A 1 178 ? -1.747 19.657 9.291 1.00 82.88 178 ARG A CA 1
ATOM 1454 C C . ARG A 1 178 ? -0.805 20.181 8.200 1.00 82.88 178 ARG A C 1
ATOM 1456 O O . ARG A 1 178 ? 0.364 20.397 8.471 1.00 82.88 178 ARG A O 1
ATOM 1463 N N . ILE A 1 179 ? -1.331 20.370 6.991 1.00 83.00 179 ILE A N 1
ATOM 1464 C CA . ILE A 1 179 ? -0.632 20.979 5.861 1.00 83.00 179 ILE A CA 1
ATOM 1465 C C . ILE A 1 179 ? -1.352 22.281 5.540 1.00 83.00 179 ILE A C 1
ATOM 1467 O O . ILE A 1 179 ? -2.538 22.272 5.197 1.00 83.00 179 ILE A O 1
ATOM 1471 N N . GLU A 1 180 ? -0.648 23.398 5.668 1.00 84.12 180 GLU A N 1
ATOM 1472 C CA . GLU A 1 180 ? -1.196 24.699 5.304 1.00 84.12 180 GLU A CA 1
ATOM 1473 C C . GLU A 1 180 ? -1.427 24.771 3.787 1.00 84.12 180 GLU A C 1
ATOM 1475 O O . GLU A 1 180 ? -0.610 24.321 2.991 1.00 84.12 180 GLU A O 1
ATOM 1480 N N . GLY A 1 181 ? -2.587 25.287 3.376 1.00 83.44 181 GLY A N 1
ATOM 1481 C CA . GLY A 1 181 ? -2.969 25.407 1.964 1.00 83.44 181 GLY A CA 1
ATOM 1482 C C . GLY A 1 181 ? -3.595 24.156 1.330 1.00 83.44 181 GLY A C 1
ATOM 1483 O O . GLY A 1 181 ? -4.319 24.293 0.346 1.00 83.44 181 GLY A O 1
ATOM 1484 N N . ALA A 1 182 ? -3.412 22.959 1.898 1.00 83.88 182 ALA A N 1
ATOM 1485 C CA . ALA A 1 182 ? -4.084 21.757 1.400 1.00 83.88 182 ALA A CA 1
ATOM 1486 C C . ALA A 1 182 ? -5.594 21.768 1.735 1.00 83.88 182 ALA A C 1
ATOM 1488 O O . ALA A 1 182 ? -5.989 22.257 2.799 1.00 83.88 182 ALA A O 1
ATOM 1489 N N . PRO A 1 183 ? -6.474 21.212 0.879 1.00 86.88 183 PRO A N 1
ATOM 1490 C CA . PRO A 1 183 ? -7.892 21.086 1.199 1.00 86.88 183 PRO A CA 1
ATOM 1491 C C . PRO A 1 183 ? -8.123 20.046 2.314 1.00 86.88 183 PRO A C 1
ATOM 1493 O O . PRO A 1 183 ? -7.415 19.039 2.389 1.00 86.88 183 PRO A O 1
ATOM 1496 N N . PRO A 1 184 ? -9.140 20.224 3.181 1.00 89.06 184 PRO A N 1
ATOM 1497 C CA . PRO A 1 184 ? -9.457 19.239 4.207 1.00 89.06 184 PRO A CA 1
ATOM 1498 C C . PRO A 1 184 ? -9.947 17.932 3.575 1.00 89.06 184 PRO A C 1
ATOM 1500 O O . PRO A 1 184 ? -10.894 17.931 2.788 1.00 89.06 184 PRO A O 1
ATOM 1503 N N . THR A 1 185 ? -9.376 16.802 3.993 1.00 91.12 185 THR A N 1
ATOM 1504 C CA . THR A 1 185 ? -9.801 15.479 3.521 1.00 91.12 185 THR A CA 1
ATOM 1505 C C . THR A 1 185 ? -11.301 15.256 3.803 1.00 91.12 185 THR A C 1
ATOM 1507 O O . THR A 1 185 ? -11.735 15.331 4.970 1.00 91.12 185 THR A O 1
ATOM 1510 N N . PRO A 1 186 ? -12.125 14.955 2.779 1.00 91.06 186 PRO A N 1
ATOM 1511 C CA . PRO A 1 186 ? -13.555 14.730 2.948 1.00 91.06 186 PRO A CA 1
ATOM 1512 C C . PRO A 1 186 ? -13.850 13.650 3.992 1.00 91.06 186 PRO A C 1
ATOM 1514 O O . PRO A 1 186 ? -13.101 12.689 4.171 1.00 91.06 186 PRO A O 1
ATOM 1517 N N . LYS A 1 187 ? -14.967 13.798 4.716 1.00 90.81 187 LYS A N 1
ATOM 1518 C CA . LYS A 1 187 ? -15.369 12.834 5.756 1.00 90.81 187 LYS A CA 1
ATOM 1519 C C . LYS A 1 187 ? -15.473 11.388 5.231 1.00 90.81 187 LYS A C 1
ATOM 1521 O O . LYS A 1 187 ? -14.960 10.516 5.928 1.00 90.81 187 LYS A O 1
ATOM 1526 N N . PRO A 1 188 ? -16.081 11.110 4.060 1.00 89.56 188 PRO A N 1
ATOM 1527 C CA . PRO A 1 188 ? -16.158 9.746 3.539 1.00 89.56 188 PRO A CA 1
ATOM 1528 C C . PRO A 1 188 ? -14.774 9.147 3.280 1.00 89.56 188 PRO A C 1
ATOM 1530 O O . PRO A 1 188 ? -14.519 8.022 3.694 1.00 89.56 188 PRO A O 1
ATOM 1533 N N . THR A 1 189 ? -13.860 9.932 2.703 1.00 89.50 189 THR A N 1
ATOM 1534 C CA . THR A 1 189 ? -12.468 9.529 2.480 1.00 89.50 189 THR A CA 1
ATOM 1535 C C . THR A 1 189 ? -11.777 9.192 3.796 1.00 89.50 189 THR A C 1
ATOM 1537 O O . THR A 1 189 ? -11.214 8.115 3.914 1.00 89.50 189 THR A O 1
ATOM 1540 N N . ARG A 1 190 ? -11.905 10.042 4.828 1.00 90.62 190 ARG A N 1
ATOM 1541 C CA . ARG A 1 190 ? -11.341 9.768 6.165 1.00 90.62 190 ARG A CA 1
ATOM 1542 C C . ARG A 1 190 ? -11.881 8.485 6.793 1.00 90.62 190 ARG A C 1
ATOM 1544 O O . ARG A 1 190 ? -11.147 7.766 7.458 1.00 90.62 190 ARG A O 1
ATOM 1551 N N . GLN A 1 191 ? -13.174 8.214 6.628 1.00 90.69 191 GLN A N 1
ATOM 1552 C CA . GLN A 1 191 ? -13.779 6.980 7.131 1.00 90.69 191 GLN A CA 1
ATOM 1553 C C . GLN A 1 191 ? -13.262 5.761 6.366 1.00 90.69 191 GLN A C 1
ATOM 1555 O O . GLN A 1 191 ? -13.010 4.727 6.975 1.00 90.69 191 GLN A O 1
ATOM 1560 N N . HIS A 1 192 ? -13.117 5.883 5.047 1.00 88.38 192 HIS A N 1
ATOM 1561 C CA . HIS A 1 192 ? -12.637 4.808 4.193 1.00 88.38 192 HIS A CA 1
ATOM 1562 C C . HIS A 1 192 ? -11.164 4.485 4.447 1.00 88.38 192 HIS A C 1
ATOM 1564 O O . HIS A 1 192 ? -10.832 3.325 4.661 1.00 88.38 192 HIS A O 1
ATOM 1570 N N . THR A 1 193 ? -10.296 5.494 4.524 1.00 90.69 193 THR A N 1
ATOM 1571 C CA . THR A 1 193 ? -8.874 5.286 4.820 1.00 90.69 193 THR A CA 1
ATOM 1572 C C . THR A 1 193 ? -8.657 4.717 6.214 1.00 90.69 193 THR A C 1
ATOM 1574 O O . THR A 1 193 ? -7.830 3.827 6.377 1.00 90.69 193 THR A O 1
ATOM 1577 N N . LEU A 1 194 ? -9.438 5.154 7.211 1.00 90.50 194 LEU A N 1
ATOM 1578 C CA . LEU A 1 194 ? -9.406 4.542 8.540 1.00 90.50 194 LEU A CA 1
ATOM 1579 C C . LEU A 1 194 ? -9.803 3.062 8.480 1.00 90.50 194 LEU A C 1
ATOM 1581 O O . LEU A 1 194 ? -9.121 2.231 9.066 1.00 90.50 194 LEU A O 1
ATOM 1585 N N . ALA A 1 195 ? -10.867 2.725 7.747 1.00 89.62 195 ALA A N 1
ATOM 1586 C CA . ALA A 1 195 ? -11.277 1.337 7.556 1.00 89.62 195 ALA A CA 1
ATOM 1587 C C . ALA A 1 195 ? -10.175 0.495 6.889 1.00 89.62 195 ALA A C 1
ATOM 1589 O O . ALA A 1 195 ? -9.834 -0.561 7.414 1.00 89.62 195 ALA A O 1
ATOM 1590 N N . LEU A 1 196 ? -9.596 0.968 5.779 1.00 89.12 196 LEU A N 1
ATOM 1591 C CA . LEU A 1 196 ? -8.489 0.291 5.090 1.00 89.12 196 LEU A CA 1
ATOM 1592 C C . LEU A 1 196 ? -7.280 0.092 6.012 1.00 89.12 196 LEU A C 1
ATOM 1594 O O . LEU A 1 196 ? -6.713 -0.997 6.054 1.00 89.12 196 LEU A O 1
ATOM 1598 N N . CYS A 1 197 ? -6.928 1.116 6.794 1.00 90.62 197 CYS A N 1
ATOM 1599 C CA . CYS A 1 197 ? -5.856 1.037 7.779 1.00 90.62 197 CYS A CA 1
ATOM 1600 C C . CYS A 1 197 ? -6.138 -0.065 8.808 1.00 90.62 197 CYS A C 1
ATOM 1602 O O . CYS A 1 197 ? -5.297 -0.935 9.005 1.00 90.62 197 CYS A O 1
ATOM 1604 N N . CYS A 1 198 ? -7.340 -0.112 9.386 1.00 92.12 198 CYS A N 1
ATOM 1605 C CA . CYS A 1 198 ? -7.713 -1.175 10.318 1.00 92.12 198 CYS A CA 1
ATOM 1606 C C . CYS A 1 198 ? -7.648 -2.572 9.674 1.00 92.12 198 CYS A C 1
ATOM 1608 O O . CYS A 1 198 ? -7.180 -3.508 10.314 1.0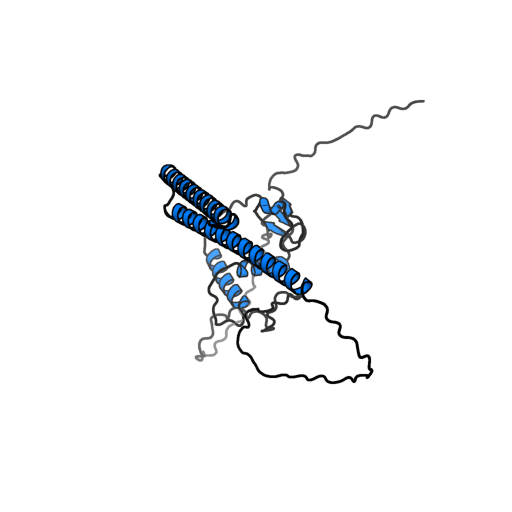0 92.12 198 CYS A O 1
ATOM 1610 N N . PHE A 1 199 ? -8.066 -2.732 8.414 1.00 91.12 199 PHE A N 1
ATOM 1611 C CA . PHE A 1 199 ? -7.992 -4.022 7.709 1.00 91.12 199 PHE A CA 1
ATOM 1612 C C . PHE A 1 199 ? -6.562 -4.488 7.417 1.00 91.12 199 PHE A C 1
ATOM 1614 O O . PHE A 1 199 ? -6.346 -5.683 7.231 1.00 91.12 199 PHE A O 1
ATOM 1621 N N . SER A 1 200 ? -5.593 -3.572 7.395 1.00 91.38 200 SER A N 1
ATOM 1622 C CA . SER A 1 200 ? -4.175 -3.907 7.225 1.00 91.38 200 SER A CA 1
ATOM 1623 C C . SER A 1 200 ? -3.528 -4.470 8.498 1.00 91.38 200 SER A C 1
ATOM 1625 O O . SER A 1 200 ? -2.415 -4.993 8.450 1.00 91.38 200 SER A O 1
ATOM 1627 N N . TRP A 1 201 ? -4.203 -4.376 9.649 1.00 92.31 201 TRP A N 1
ATOM 1628 C CA . TRP A 1 201 ? -3.654 -4.818 10.925 1.00 92.31 201 TRP A CA 1
ATOM 1629 C C . TRP A 1 201 ? -3.868 -6.315 11.129 1.00 92.31 201 TRP A C 1
ATOM 1631 O O . TRP A 1 201 ? -4.994 -6.812 11.155 1.00 92.31 201 TRP A O 1
ATOM 1641 N N . ASN A 1 202 ? -2.777 -7.042 11.356 1.00 91.56 202 ASN A N 1
ATOM 1642 C CA . ASN A 1 202 ? -2.830 -8.458 11.698 1.00 91.56 202 ASN A CA 1
ATOM 1643 C C . ASN A 1 202 ? -3.032 -8.642 13.211 1.00 91.56 202 ASN A C 1
ATOM 1645 O O . ASN A 1 202 ? -2.069 -8.816 13.960 1.00 91.56 202 ASN A O 1
ATOM 1649 N N . MET A 1 203 ? -4.281 -8.571 13.678 1.00 90.31 203 MET A N 1
ATOM 1650 C CA . MET A 1 203 ? -4.610 -8.665 15.104 1.00 90.31 203 MET A CA 1
ATOM 1651 C C . MET A 1 203 ? -5.722 -9.669 15.412 1.00 90.31 203 MET A C 1
ATOM 1653 O O . MET A 1 203 ? -6.515 -10.057 14.556 1.00 90.31 203 MET A O 1
ATOM 1657 N N . ARG A 1 204 ? -5.790 -10.105 16.674 1.00 92.94 204 ARG A N 1
ATOM 1658 C CA . ARG A 1 204 ? -6.842 -11.013 17.142 1.00 92.94 204 ARG A CA 1
ATOM 1659 C C . ARG A 1 204 ? -8.104 -10.223 17.453 1.00 92.94 204 ARG A C 1
ATOM 1661 O O . ARG A 1 204 ? -8.098 -9.401 18.358 1.00 92.94 204 ARG A O 1
ATOM 1668 N N . LEU A 1 205 ? -9.188 -10.526 16.745 1.00 91.88 205 LEU A N 1
ATOM 1669 C CA . LEU A 1 205 ? -10.457 -9.832 16.935 1.00 91.88 205 LEU A CA 1
ATOM 1670 C C . LEU A 1 205 ? -11.297 -10.445 18.066 1.00 91.88 205 LEU A C 1
ATOM 1672 O O . LEU A 1 205 ? -11.417 -11.676 18.156 1.00 91.88 205 LEU A O 1
ATOM 1676 N N . PRO A 1 206 ? -11.931 -9.615 18.911 1.00 89.94 206 PRO A N 1
ATOM 1677 C CA . PRO A 1 206 ? -12.840 -10.098 19.935 1.00 89.94 206 PRO A CA 1
ATOM 1678 C C . PRO A 1 206 ? -14.095 -10.731 19.311 1.00 89.94 206 PRO A C 1
ATOM 1680 O O . PRO A 1 206 ? -14.783 -10.153 18.471 1.00 89.94 206 PRO A O 1
ATOM 1683 N N . ARG A 1 207 ? -14.432 -11.946 19.763 1.00 91.31 207 ARG A N 1
ATOM 1684 C CA . ARG A 1 207 ? -15.561 -12.741 19.234 1.00 91.31 207 ARG A CA 1
ATOM 1685 C C . ARG A 1 207 ? -16.941 -12.275 19.712 1.00 91.31 207 ARG A C 1
ATOM 1687 O O . ARG A 1 207 ? -17.954 -12.793 19.257 1.00 91.31 207 ARG A O 1
ATOM 1694 N N . ASN A 1 208 ? -17.003 -11.327 20.645 1.00 91.56 208 ASN A N 1
ATOM 1695 C CA . ASN A 1 208 ? -18.245 -10.834 21.254 1.00 91.56 208 ASN A CA 1
ATOM 1696 C C . ASN A 1 208 ? -18.905 -9.692 20.452 1.00 91.56 208 ASN A C 1
ATOM 1698 O O . ASN A 1 208 ? -19.769 -8.980 20.973 1.00 91.56 208 ASN A O 1
ATOM 1702 N N . ARG A 1 209 ? -18.510 -9.504 19.189 1.00 89.81 209 ARG A N 1
ATOM 1703 C CA . ARG A 1 209 ? -19.030 -8.461 18.301 1.00 89.81 209 ARG A CA 1
ATOM 1704 C C . ARG A 1 209 ? -19.899 -9.035 17.200 1.00 89.81 209 ARG A C 1
ATOM 1706 O O . ARG A 1 209 ? -19.862 -10.216 16.882 1.00 89.81 209 ARG A O 1
ATOM 1713 N N . CYS A 1 210 ? -20.735 -8.170 16.635 1.00 90.94 210 CYS A N 1
ATOM 1714 C CA . CYS A 1 210 ? -21.685 -8.581 15.605 1.00 90.94 210 CYS A CA 1
ATOM 1715 C C . CYS A 1 210 ? -21.041 -8.781 14.221 1.00 90.94 210 CYS A C 1
ATOM 1717 O O . CYS A 1 210 ? -21.646 -9.443 13.378 1.00 90.94 210 CYS A O 1
ATOM 1719 N N . CYS A 1 211 ? -19.849 -8.222 13.980 1.00 90.38 211 CYS A N 1
ATOM 1720 C CA . CYS A 1 211 ? -19.035 -8.441 12.783 1.00 90.38 211 CYS A CA 1
ATOM 1721 C C . CYS A 1 211 ? -17.580 -7.991 13.002 1.00 90.38 211 CYS A C 1
ATOM 1723 O O . CYS A 1 211 ? -17.308 -7.218 13.926 1.00 90.38 211 CYS A O 1
ATOM 1725 N N . ASP A 1 212 ? -16.685 -8.407 12.103 1.00 90.12 212 ASP A N 1
ATOM 1726 C CA . ASP A 1 212 ? -15.248 -8.100 12.151 1.00 90.12 212 ASP A CA 1
ATOM 1727 C C . ASP A 1 212 ? -14.967 -6.601 12.085 1.00 90.12 212 ASP A C 1
ATOM 1729 O O . ASP A 1 212 ? -14.143 -6.103 12.837 1.00 90.12 212 ASP A O 1
ATOM 1733 N N . MET A 1 213 ? -15.722 -5.843 11.284 1.00 89.00 213 MET A N 1
ATOM 1734 C CA . MET A 1 213 ? -15.592 -4.381 11.234 1.00 89.00 213 MET A CA 1
ATOM 1735 C C . MET A 1 213 ? -15.861 -3.727 12.600 1.00 89.00 213 MET A C 1
ATOM 1737 O O . MET A 1 213 ? -15.142 -2.820 13.005 1.00 89.00 213 MET A O 1
ATOM 1741 N N . HIS A 1 214 ? -16.880 -4.175 13.344 1.00 90.69 214 HIS A N 1
ATOM 1742 C CA . HIS A 1 214 ? -17.137 -3.633 14.683 1.00 90.69 214 HIS A CA 1
ATOM 1743 C C . HIS A 1 214 ? -16.084 -4.072 15.703 1.00 90.69 214 HIS A C 1
ATOM 1745 O O . HIS A 1 214 ? -15.817 -3.319 16.634 1.00 90.69 214 HIS A O 1
ATOM 1751 N N . ALA A 1 215 ? -15.507 -5.263 15.535 1.00 92.94 215 ALA A N 1
ATOM 1752 C CA . ALA A 1 215 ? -14.382 -5.717 16.343 1.00 92.94 215 ALA A CA 1
ATOM 1753 C C . ALA A 1 215 ? -13.123 -4.878 16.061 1.00 92.94 215 ALA A C 1
ATOM 1755 O O . ALA A 1 215 ? -12.526 -4.348 16.989 1.00 92.94 215 ALA A O 1
ATOM 1756 N N . LEU A 1 216 ? -12.797 -4.650 14.786 1.00 93.62 216 LEU A N 1
ATOM 1757 C CA . LEU A 1 216 ? -11.685 -3.806 14.341 1.00 93.62 216 LEU A CA 1
ATOM 1758 C C . LEU A 1 216 ? -11.817 -2.360 14.821 1.00 93.62 216 LEU A C 1
ATOM 1760 O O . LEU A 1 216 ? -10.853 -1.791 15.316 1.00 93.62 216 LEU A O 1
ATOM 1764 N N . LEU A 1 217 ? -13.003 -1.755 14.704 1.00 91.69 217 LEU A N 1
ATOM 1765 C CA . LEU A 1 217 ? -13.225 -0.377 15.156 1.00 91.69 217 LEU A CA 1
ATOM 1766 C C . LEU A 1 217 ? -13.114 -0.227 16.677 1.00 91.69 217 LEU A C 1
ATOM 1768 O O . LEU A 1 217 ? -12.726 0.840 17.158 1.00 91.69 217 LEU A O 1
ATOM 1772 N N . GLU A 1 218 ? -13.470 -1.261 17.440 1.00 93.12 218 GLU A N 1
ATOM 1773 C CA . GLU A 1 218 ? -13.244 -1.261 18.882 1.00 93.12 218 GLU A CA 1
ATOM 1774 C C . GLU A 1 218 ? -11.752 -1.337 19.205 1.00 93.12 218 GLU A C 1
ATOM 1776 O O . GLU A 1 218 ? -11.261 -0.486 19.941 1.00 93.12 218 GLU A O 1
ATOM 1781 N N . GLU A 1 219 ? -11.029 -2.284 18.610 1.00 94.19 219 GLU A N 1
ATOM 1782 C CA . GLU A 1 219 ? -9.580 -2.402 18.792 1.00 94.19 219 GLU A CA 1
ATOM 1783 C C . GLU A 1 219 ? -8.851 -1.114 18.375 1.00 94.19 219 GLU A C 1
ATOM 1785 O O . GLU A 1 219 ? -8.023 -0.586 19.115 1.00 94.19 219 GLU A O 1
ATOM 1790 N N . ALA A 1 220 ? -9.237 -0.513 17.247 1.00 93.38 220 ALA A N 1
ATOM 1791 C CA . ALA A 1 220 ? -8.730 0.788 16.819 1.00 93.38 220 ALA A CA 1
ATOM 1792 C C . ALA A 1 220 ? -9.046 1.907 17.818 1.00 93.38 220 ALA A C 1
ATOM 1794 O O . ALA A 1 220 ? -8.241 2.819 17.996 1.00 93.38 220 ALA A O 1
ATOM 1795 N N . SER A 1 221 ? -10.191 1.847 18.502 1.00 92.69 221 SER A N 1
ATOM 1796 C CA . SER A 1 221 ? -10.522 2.808 19.558 1.00 92.69 221 SER A CA 1
ATOM 1797 C C . SER A 1 221 ? -9.614 2.651 20.780 1.00 92.69 221 SER A C 1
ATOM 1799 O O . SER A 1 221 ? -9.235 3.670 21.357 1.00 92.69 221 SER A O 1
ATOM 1801 N N . CYS A 1 222 ? -9.238 1.420 21.145 1.00 91.81 222 CYS A N 1
ATOM 1802 C CA . CYS A 1 222 ? -8.257 1.146 22.199 1.00 91.81 222 CYS A CA 1
ATOM 1803 C C . CYS A 1 222 ? -6.874 1.693 21.820 1.00 91.81 222 CYS A C 1
ATOM 1805 O O . CYS A 1 222 ? -6.322 2.502 22.557 1.00 91.81 222 CYS A O 1
ATOM 1807 N N . VAL A 1 223 ? -6.375 1.380 20.619 1.00 92.88 223 VAL A N 1
ATOM 1808 C CA . VAL A 1 223 ? -5.083 1.899 20.127 1.00 92.88 223 VAL A CA 1
ATOM 1809 C C . VAL A 1 223 ? -5.069 3.432 20.090 1.00 92.88 223 VAL A C 1
ATOM 1811 O O . VAL A 1 223 ? -4.108 4.063 20.523 1.00 92.88 223 VAL A O 1
ATOM 1814 N N . LEU A 1 224 ? -6.150 4.066 19.621 1.00 90.94 224 LEU A N 1
ATOM 1815 C CA . LEU A 1 224 ? -6.272 5.529 19.631 1.00 90.94 224 LEU A CA 1
ATOM 1816 C C . LEU A 1 224 ? -6.315 6.117 21.045 1.00 90.94 224 LEU A C 1
ATOM 1818 O O . LEU A 1 224 ? -5.982 7.289 21.216 1.00 90.94 224 LEU A O 1
ATOM 1822 N N . GLN A 1 225 ? -6.792 5.365 22.035 1.00 92.00 225 GLN A N 1
ATOM 1823 C CA . GLN A 1 225 ? -6.771 5.787 23.429 1.00 92.00 225 GLN A CA 1
ATOM 1824 C C . GLN A 1 225 ? -5.345 5.715 23.982 1.00 92.00 225 GLN A C 1
ATOM 1826 O O . GLN A 1 225 ? -4.873 6.716 24.516 1.00 92.00 225 GLN A O 1
ATOM 1831 N N . ASP A 1 226 ? -4.631 4.617 23.737 1.00 92.00 226 ASP A N 1
ATOM 1832 C CA . ASP A 1 226 ? -3.230 4.454 24.137 1.00 92.00 226 ASP A CA 1
ATOM 1833 C C . ASP A 1 226 ? -2.343 5.544 23.514 1.00 92.00 226 ASP A C 1
ATOM 1835 O O . ASP A 1 226 ? -1.533 6.170 24.197 1.00 92.00 226 ASP A O 1
ATOM 1839 N N . LEU A 1 227 ? -2.550 5.858 22.230 1.00 89.81 227 LEU A N 1
ATOM 1840 C CA . LEU A 1 227 ? -1.842 6.942 21.538 1.00 89.81 227 LEU A CA 1
ATOM 1841 C C . LEU A 1 227 ? -2.110 8.331 22.135 1.00 89.81 227 LEU A C 1
ATOM 1843 O O . LEU A 1 227 ? -1.242 9.194 22.069 1.00 89.81 227 LEU A O 1
ATOM 1847 N N . LYS A 1 228 ? -3.293 8.575 22.713 1.00 89.25 228 LYS A N 1
ATOM 1848 C CA . LYS A 1 228 ? -3.584 9.847 23.404 1.00 89.25 228 LYS A CA 1
ATOM 1849 C C . LYS A 1 228 ? -2.912 9.937 24.767 1.00 89.25 228 LYS A C 1
ATOM 1851 O O . LYS A 1 228 ? -2.713 11.043 25.266 1.00 89.25 228 LYS A O 1
ATOM 1856 N N . GLU A 1 229 ? -2.658 8.794 25.393 1.00 92.00 229 GLU A N 1
ATOM 1857 C CA . GLU A 1 229 ? -1.983 8.704 26.687 1.00 92.00 229 GLU A CA 1
ATOM 1858 C C . GLU A 1 229 ? -0.463 8.817 26.532 1.00 92.00 229 GLU A C 1
ATOM 1860 O O . GLU A 1 229 ? 0.221 9.285 27.444 1.00 92.00 229 GLU A O 1
ATOM 1865 N N . GLN A 1 230 ? 0.063 8.480 25.353 1.00 90.12 230 GLN A N 1
ATOM 1866 C CA . GLN A 1 230 ? 1.427 8.816 24.969 1.00 90.12 230 GLN A CA 1
ATOM 1867 C C . GLN A 1 230 ? 1.570 10.344 24.856 1.00 90.12 230 GLN A C 1
ATOM 1869 O O . GLN A 1 230 ? 0.817 11.018 24.154 1.00 90.12 230 GLN A O 1
ATOM 1874 N N . GLY A 1 231 ? 2.533 10.916 25.584 1.00 82.62 231 GLY A N 1
ATOM 1875 C CA . GLY A 1 231 ? 2.837 12.345 25.494 1.00 82.62 231 GLY A CA 1
ATOM 1876 C C . GLY A 1 231 ? 3.210 12.744 24.064 1.00 82.62 231 GLY A C 1
ATOM 1877 O O . GLY A 1 231 ? 3.872 11.982 23.360 1.00 82.62 231 GLY A O 1
ATOM 1878 N N . CYS A 1 232 ? 2.790 13.936 23.632 1.00 85.88 232 CYS A N 1
ATOM 1879 C CA . CYS A 1 232 ? 3.062 14.410 22.278 1.00 85.88 232 CYS A CA 1
ATOM 1880 C C . CYS A 1 232 ? 4.573 14.519 22.041 1.00 85.88 232 CYS A C 1
ATOM 1882 O O . CYS A 1 232 ? 5.271 15.208 22.787 1.00 85.88 232 CYS A O 1
ATOM 1884 N N . LYS A 1 233 ? 5.057 13.868 20.983 1.00 81.38 233 LYS A N 1
ATOM 1885 C CA . LYS A 1 233 ? 6.367 14.138 20.395 1.00 81.38 233 LYS A CA 1
ATOM 1886 C C . LYS A 1 233 ? 6.138 14.988 19.156 1.00 81.38 233 LYS A C 1
ATOM 1888 O O . LYS A 1 233 ? 5.208 14.728 18.396 1.00 81.38 233 LYS A O 1
ATOM 1893 N N . GLU A 1 234 ? 6.931 16.038 19.014 1.00 79.38 234 GLU A N 1
ATOM 1894 C CA . GLU A 1 234 ? 6.953 16.827 17.792 1.00 79.38 234 GLU A CA 1
ATOM 1895 C C . GLU A 1 234 ? 7.602 15.949 16.722 1.00 79.38 234 GLU A C 1
ATOM 1897 O O . GLU A 1 234 ? 8.778 15.607 16.820 1.00 79.38 234 GLU A O 1
ATOM 1902 N N . GLU A 1 235 ? 6.792 15.461 15.788 1.00 74.81 235 GLU A N 1
ATOM 1903 C CA . GLU A 1 235 ? 7.295 14.807 14.587 1.00 74.81 235 GLU A CA 1
ATOM 1904 C C . GLU A 1 235 ? 7.359 15.862 13.495 1.00 74.81 235 GLU A C 1
ATOM 1906 O O . GLU A 1 235 ? 6.333 16.441 13.119 1.00 74.81 235 GLU A O 1
ATOM 1911 N N . ASP A 1 236 ? 8.567 16.103 12.993 1.00 74.50 236 ASP A N 1
ATOM 1912 C CA . ASP A 1 236 ? 8.763 16.911 11.803 1.00 74.50 236 ASP A CA 1
ATOM 1913 C C . ASP A 1 236 ? 8.067 16.199 10.644 1.00 74.50 236 ASP A C 1
ATOM 1915 O O . ASP A 1 236 ? 8.447 15.102 10.232 1.00 74.50 236 ASP A O 1
ATOM 1919 N N . ALA A 1 237 ? 6.984 16.795 10.148 1.00 64.69 237 ALA A N 1
ATOM 1920 C CA . ALA A 1 237 ? 6.313 16.276 8.974 1.00 64.69 237 ALA A CA 1
ATOM 1921 C C . ALA A 1 237 ? 7.250 16.465 7.776 1.00 64.69 237 ALA A C 1
ATOM 1923 O O . ALA A 1 237 ? 7.393 17.574 7.257 1.00 64.69 237 ALA A O 1
ATOM 1924 N N . GLU A 1 238 ? 7.890 15.375 7.354 1.00 73.88 238 GLU A N 1
ATOM 1925 C CA . GLU A 1 238 ? 8.613 15.313 6.089 1.00 73.88 238 GLU A CA 1
ATOM 1926 C C . GLU A 1 238 ? 7.706 15.732 4.923 1.00 73.88 238 GLU A C 1
ATOM 1928 O O . GLU A 1 238 ? 6.475 15.771 5.040 1.00 73.88 238 GLU A O 1
ATOM 1933 N N . VAL A 1 239 ? 8.335 16.087 3.797 1.00 72.44 239 VAL A N 1
ATOM 1934 C CA . VAL A 1 239 ? 7.669 16.596 2.590 1.00 72.44 239 VAL A CA 1
ATOM 1935 C C . VAL A 1 239 ? 6.458 15.730 2.254 1.00 72.44 239 VAL A C 1
ATOM 1937 O O . VAL A 1 239 ? 6.587 14.580 1.848 1.00 72.44 239 VAL A O 1
ATOM 1940 N N . ALA A 1 240 ? 5.274 16.302 2.434 1.00 81.81 240 ALA A N 1
ATOM 1941 C CA . ALA A 1 240 ? 4.028 15.594 2.233 1.00 81.81 240 ALA A CA 1
ATOM 1942 C C . ALA A 1 240 ? 3.464 15.904 0.846 1.00 81.81 240 ALA A C 1
ATOM 1944 O O . ALA A 1 240 ? 3.416 17.058 0.417 1.00 81.81 240 ALA A O 1
ATOM 1945 N N . PHE A 1 241 ? 2.985 14.876 0.163 1.00 90.00 241 PHE A N 1
ATOM 1946 C CA . PHE A 1 241 ? 2.208 15.002 -1.061 1.00 90.00 241 PHE A CA 1
ATOM 1947 C C . PHE A 1 241 ? 0.735 14.793 -0.727 1.00 90.00 241 PHE A C 1
ATOM 1949 O O . PHE A 1 241 ? 0.395 14.028 0.176 1.00 90.00 241 PHE A O 1
ATOM 1956 N N . TYR A 1 242 ? -0.166 15.465 -1.437 1.00 91.06 242 TYR A N 1
ATOM 1957 C CA . TYR A 1 242 ? -1.600 15.259 -1.270 1.00 91.06 242 TYR A CA 1
ATOM 1958 C C . TYR A 1 242 ? -2.299 15.052 -2.609 1.00 91.06 242 TYR A C 1
ATOM 1960 O O . TYR A 1 242 ? -1.967 15.678 -3.612 1.00 91.06 242 TYR A O 1
ATOM 1968 N N . CYS A 1 243 ? -3.280 14.155 -2.634 1.00 91.06 243 CYS A N 1
ATOM 1969 C CA . CYS A 1 243 ? -4.093 13.916 -3.815 1.00 91.06 243 CYS A CA 1
ATOM 1970 C C . CYS A 1 243 ? -5.049 15.094 -4.021 1.00 91.06 243 CYS A C 1
ATOM 1972 O O . CYS A 1 243 ? -5.883 15.382 -3.157 1.00 91.06 243 CYS A O 1
ATOM 1974 N N . SER A 1 244 ? -4.979 15.729 -5.189 1.00 90.88 244 SER A N 1
ATOM 1975 C CA . SER A 1 244 ? -5.809 16.890 -5.546 1.00 90.88 244 SER A CA 1
ATOM 1976 C C . SER A 1 244 ? -7.315 16.581 -5.569 1.00 90.88 244 SER A C 1
ATOM 1978 O O . SER A 1 244 ? -8.137 17.466 -5.340 1.00 90.88 244 SER A O 1
ATOM 1980 N N . SER A 1 245 ? -7.682 15.317 -5.804 1.00 91.81 245 SER A N 1
ATOM 1981 C CA . SER A 1 245 ? -9.077 14.879 -5.941 1.00 91.81 245 SER A CA 1
ATOM 1982 C C . SER A 1 245 ? -9.723 14.485 -4.611 1.00 91.81 245 SER A C 1
ATOM 1984 O O . SER A 1 245 ? -10.843 14.901 -4.317 1.00 91.81 245 SER A O 1
ATOM 1986 N N . CYS A 1 246 ? -9.041 13.676 -3.791 1.00 89.50 246 CYS A N 1
ATOM 1987 C CA . CYS A 1 246 ? -9.623 13.130 -2.558 1.00 89.50 246 CYS A CA 1
ATOM 1988 C C . CYS A 1 246 ? -8.986 13.652 -1.262 1.00 89.50 246 CYS A C 1
ATOM 1990 O O . CYS A 1 246 ? -9.492 13.343 -0.181 1.00 89.50 246 CYS A O 1
ATOM 1992 N N . GLY A 1 247 ? -7.908 14.438 -1.344 1.00 89.19 247 GLY A N 1
ATOM 1993 C CA . GLY A 1 247 ? -7.242 15.048 -0.191 1.00 89.19 247 GLY A CA 1
ATOM 1994 C C . GLY A 1 247 ? -6.541 14.056 0.739 1.00 89.19 247 GLY A C 1
ATOM 1995 O O . GLY A 1 247 ? -6.331 14.377 1.909 1.00 89.19 247 GLY A O 1
ATOM 1996 N N . ILE A 1 248 ? -6.239 12.839 0.274 1.00 89.81 248 ILE A N 1
ATOM 1997 C CA . ILE A 1 248 ? -5.350 11.913 0.992 1.00 89.81 248 ILE A CA 1
ATOM 1998 C C . ILE A 1 248 ? -3.935 12.469 0.953 1.00 89.81 248 ILE A C 1
ATOM 2000 O O . ILE A 1 248 ? -3.510 12.971 -0.082 1.00 89.81 248 ILE A O 1
ATOM 2004 N N . ILE A 1 249 ? -3.235 12.361 2.076 1.00 89.62 249 ILE A N 1
ATOM 2005 C CA . ILE A 1 249 ? -1.850 12.792 2.239 1.00 89.62 249 ILE A CA 1
ATOM 2006 C C . ILE A 1 249 ? -0.972 11.538 2.294 1.00 89.62 249 ILE A C 1
ATOM 2008 O O . ILE A 1 249 ? -1.304 10.617 3.040 1.00 89.62 249 ILE A O 1
ATOM 2012 N N . THR A 1 250 ? 0.129 11.526 1.544 1.00 88.81 250 THR A N 1
ATOM 2013 C CA . THR A 1 250 ? 1.199 10.519 1.621 1.00 88.81 250 THR A CA 1
ATOM 2014 C C . THR A 1 250 ? 2.537 11.212 1.888 1.00 88.81 250 THR A C 1
ATOM 2016 O O . THR A 1 250 ? 2.726 12.377 1.529 1.00 88.81 250 THR A O 1
ATOM 2019 N N . THR A 1 251 ? 3.442 10.525 2.576 1.00 85.81 251 THR A N 1
ATOM 2020 C CA . THR A 1 251 ? 4.824 10.978 2.820 1.00 85.81 251 THR A CA 1
ATOM 2021 C C . THR A 1 251 ? 5.829 10.230 1.948 1.00 85.81 251 THR A C 1
ATOM 2023 O O . THR A 1 251 ? 7.004 10.576 1.952 1.00 85.81 251 THR A O 1
ATOM 2026 N N . ASP A 1 252 ? 5.390 9.213 1.203 1.00 84.56 252 ASP A N 1
ATOM 2027 C CA . ASP A 1 252 ? 6.270 8.455 0.322 1.00 84.56 252 ASP A CA 1
ATOM 2028 C C . ASP A 1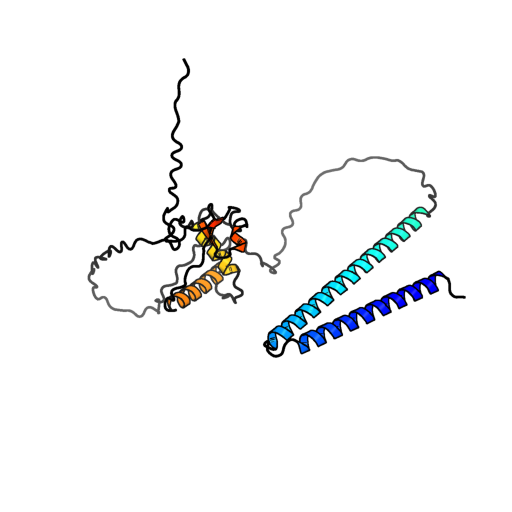 252 ? 6.448 9.197 -1.011 1.00 84.56 252 ASP A C 1
ATOM 2030 O O . ASP A 1 252 ? 5.499 9.393 -1.773 1.00 84.56 252 ASP A O 1
ATOM 2034 N N . ALA A 1 253 ? 7.679 9.628 -1.289 1.00 73.06 253 ALA A N 1
ATOM 2035 C CA . ALA A 1 253 ? 8.026 10.303 -2.534 1.00 73.06 253 ALA A CA 1
ATOM 2036 C C . ALA A 1 253 ? 7.897 9.383 -3.758 1.00 73.06 253 ALA A C 1
ATOM 2038 O O . ALA A 1 253 ? 7.644 9.875 -4.853 1.00 73.06 253 ALA A O 1
ATOM 2039 N N . VAL A 1 254 ? 8.027 8.062 -3.584 1.00 75.06 254 VAL A N 1
ATOM 2040 C CA . VAL A 1 254 ? 7.849 7.087 -4.671 1.00 75.06 254 VAL A CA 1
ATOM 2041 C C . VAL A 1 254 ? 6.383 7.030 -5.105 1.00 75.06 254 VAL A C 1
ATOM 2043 O O . VAL A 1 254 ? 6.088 6.853 -6.285 1.00 75.06 254 VAL A O 1
ATOM 2046 N N . GLU A 1 255 ? 5.452 7.251 -4.174 1.00 70.62 255 GLU A N 1
ATOM 2047 C CA . GLU A 1 255 ? 4.022 7.301 -4.482 1.00 70.62 255 GLU A CA 1
ATOM 2048 C C . GLU A 1 255 ? 3.591 8.614 -5.149 1.00 70.62 255 GLU A C 1
ATOM 2050 O O . GLU A 1 255 ? 2.515 8.659 -5.747 1.00 70.62 255 GLU A O 1
ATOM 2055 N N . ALA A 1 256 ? 4.404 9.673 -5.099 1.00 70.56 256 ALA A N 1
ATOM 2056 C CA . ALA A 1 256 ? 4.055 10.965 -5.692 1.00 70.56 256 ALA A CA 1
ATOM 2057 C C . ALA A 1 256 ? 3.912 10.906 -7.225 1.00 70.56 256 ALA A C 1
ATOM 2059 O O . ALA A 1 256 ? 3.082 11.626 -7.783 1.00 70.56 256 ALA A O 1
ATOM 2060 N N . ASP A 1 257 ? 4.667 10.018 -7.880 1.00 80.12 257 ASP A N 1
ATOM 2061 C CA . ASP A 1 257 ? 4.588 9.768 -9.326 1.00 80.12 257 ASP A CA 1
ATOM 2062 C C . ASP A 1 257 ? 3.505 8.735 -9.695 1.00 80.12 257 ASP A C 1
ATOM 2064 O O . ASP A 1 257 ? 3.273 8.462 -10.875 1.00 80.12 257 ASP A O 1
ATOM 2068 N N . SER A 1 258 ? 2.834 8.151 -8.698 1.00 87.00 258 SER A N 1
ATOM 2069 C CA . SER A 1 258 ? 1.782 7.151 -8.885 1.00 87.00 258 SER A CA 1
ATOM 2070 C C . SER A 1 258 ? 0.381 7.751 -8.752 1.00 87.00 258 SER A C 1
ATOM 2072 O O . SER A 1 258 ? 0.169 8.772 -8.095 1.00 87.00 258 SER A O 1
ATOM 2074 N N . ASP A 1 259 ? -0.612 7.105 -9.361 1.00 92.50 259 ASP A N 1
ATOM 2075 C CA . ASP A 1 259 ? -2.008 7.493 -9.177 1.00 92.50 259 ASP A CA 1
ATOM 2076 C C . ASP A 1 259 ? -2.484 7.148 -7.758 1.00 92.50 259 ASP A C 1
ATOM 2078 O O . ASP A 1 259 ? -2.171 6.095 -7.200 1.00 92.50 259 ASP A O 1
ATOM 2082 N N . CYS A 1 260 ? -3.310 8.015 -7.173 1.00 89.44 260 CYS A N 1
ATOM 2083 C CA . CYS A 1 260 ? -3.869 7.805 -5.845 1.00 89.44 260 CYS A CA 1
ATOM 2084 C C . CYS A 1 260 ? -4.649 6.491 -5.776 1.00 89.44 260 CYS A C 1
ATOM 2086 O O . CYS A 1 260 ? -5.731 6.369 -6.347 1.00 89.44 260 CYS A O 1
ATOM 2088 N N . THR A 1 261 ? -4.171 5.548 -4.969 1.00 88.81 261 THR A N 1
ATOM 2089 C CA . THR A 1 261 ? -4.772 4.214 -4.789 1.00 88.81 261 THR A CA 1
ATOM 2090 C C . THR A 1 261 ? -6.244 4.237 -4.360 1.00 88.81 261 THR A C 1
ATOM 2092 O O . THR A 1 261 ? -6.976 3.279 -4.593 1.00 88.81 261 THR A O 1
ATOM 2095 N N . ASN A 1 262 ? -6.709 5.340 -3.766 1.00 86.56 262 ASN A N 1
ATOM 2096 C CA . ASN A 1 262 ? -8.092 5.506 -3.325 1.00 86.56 262 ASN A CA 1
ATOM 2097 C C . ASN A 1 262 ? -9.049 6.042 -4.408 1.00 86.56 262 ASN A C 1
ATOM 2099 O O . ASN A 1 262 ? -10.243 5.765 -4.345 1.00 86.56 262 ASN A O 1
ATOM 2103 N N . CYS A 1 263 ? -8.583 6.871 -5.350 1.00 90.06 263 CYS A N 1
ATOM 2104 C CA . CYS A 1 263 ? -9.478 7.544 -6.312 1.00 90.06 263 CYS A CA 1
ATOM 2105 C C . CYS A 1 263 ? -8.940 7.682 -7.743 1.00 90.06 263 CYS A C 1
ATOM 2107 O O . CYS A 1 263 ? -9.651 8.204 -8.596 1.00 90.06 263 CYS A O 1
ATOM 2109 N N . GLY A 1 264 ? -7.705 7.255 -8.003 1.00 92.81 264 GLY A N 1
ATOM 2110 C CA . GLY A 1 264 ? -7.010 7.389 -9.285 1.00 92.81 264 GLY A CA 1
ATOM 2111 C C . GLY A 1 264 ? -6.536 8.807 -9.624 1.00 92.81 264 GLY A C 1
ATOM 2112 O O . GLY A 1 264 ? -6.084 9.039 -10.735 1.00 92.81 264 GLY A O 1
ATOM 2113 N N . GLY A 1 265 ? -6.677 9.778 -8.715 1.00 92.69 265 GLY A N 1
ATOM 2114 C CA . GLY A 1 265 ? -6.216 11.152 -8.941 1.00 92.69 265 GLY A CA 1
ATOM 2115 C C . GLY A 1 265 ? -4.710 11.320 -8.719 1.00 92.69 265 GLY A C 1
ATOM 2116 O O . GLY A 1 265 ? -4.117 10.576 -7.948 1.00 92.69 265 GLY A O 1
ATOM 2117 N N . SER A 1 266 ? -4.103 12.346 -9.311 1.00 93.81 266 SER A N 1
ATOM 2118 C CA . SER A 1 266 ? -2.677 12.639 -9.126 1.00 93.81 266 SER A CA 1
ATOM 2119 C C . SER A 1 266 ? -2.364 13.274 -7.767 1.00 93.81 266 SER A C 1
ATOM 2121 O O . SER A 1 266 ? -3.191 13.984 -7.170 1.00 93.81 266 SER A O 1
ATOM 2123 N N . PHE A 1 267 ? -1.147 13.031 -7.282 1.00 93.00 267 PHE A N 1
ATOM 2124 C CA . PHE A 1 267 ? -0.591 13.703 -6.114 1.00 93.00 267 PHE A CA 1
ATOM 2125 C C . PHE A 1 267 ? 0.074 15.029 -6.491 1.00 93.00 267 PHE A C 1
ATOM 2127 O O . PHE A 1 267 ? 0.538 15.246 -7.607 1.00 93.00 267 PHE A O 1
ATOM 2134 N N . THR A 1 268 ? 0.080 15.964 -5.549 1.00 91.31 268 THR A N 1
ATOM 2135 C CA . THR A 1 268 ? 0.734 17.266 -5.675 1.00 91.31 268 THR A CA 1
ATOM 2136 C C . THR A 1 268 ? 1.534 17.526 -4.408 1.00 91.31 268 THR A C 1
ATOM 2138 O O . THR A 1 268 ? 1.073 17.219 -3.308 1.00 91.31 268 THR A O 1
ATOM 2141 N N . ALA A 1 269 ? 2.739 18.076 -4.551 1.00 89.94 269 ALA A N 1
ATOM 2142 C CA . ALA A 1 269 ? 3.565 18.444 -3.407 1.00 89.94 269 ALA A CA 1
ATOM 2143 C C . ALA A 1 269 ? 2.861 19.514 -2.561 1.00 89.94 269 ALA A C 1
ATOM 2145 O O . ALA A 1 269 ? 2.299 20.478 -3.092 1.00 89.94 269 ALA A O 1
ATOM 2146 N N . ALA A 1 270 ? 2.883 19.349 -1.240 1.00 84.88 270 ALA A N 1
ATOM 2147 C CA . ALA A 1 270 ? 2.452 20.402 -0.340 1.00 84.88 270 ALA A CA 1
ATOM 2148 C C . ALA A 1 270 ? 3.385 21.617 -0.467 1.00 84.88 270 ALA A C 1
ATOM 2150 O O . ALA A 1 270 ? 4.606 21.438 -0.515 1.00 84.88 270 ALA A O 1
ATOM 2151 N N . PRO A 1 271 ? 2.844 22.847 -0.483 1.00 79.25 271 PRO A N 1
ATOM 2152 C CA . PRO A 1 271 ? 3.678 24.036 -0.400 1.00 79.25 271 PRO A CA 1
ATOM 2153 C C . PRO A 1 271 ? 4.468 23.988 0.911 1.00 79.25 271 PRO A C 1
ATOM 2155 O O . PRO A 1 271 ? 3.895 23.781 1.985 1.00 79.25 271 PRO A O 1
ATOM 2158 N N . ARG A 1 272 ? 5.793 24.142 0.837 1.00 78.88 272 ARG A N 1
ATOM 2159 C CA . ARG A 1 272 ? 6.622 24.183 2.043 1.00 78.88 272 ARG A CA 1
ATOM 2160 C C . ARG A 1 272 ? 6.287 25.455 2.810 1.00 78.88 272 ARG A C 1
ATOM 2162 O O . ARG A 1 272 ? 6.313 26.551 2.249 1.00 78.88 272 ARG A O 1
ATOM 2169 N N . ALA A 1 273 ? 5.974 25.309 4.095 1.00 69.31 273 ALA A N 1
ATOM 2170 C CA . ALA A 1 273 ? 5.736 26.441 4.978 1.00 69.31 273 ALA A CA 1
ATOM 2171 C C . ALA A 1 273 ? 6.994 27.329 5.002 1.00 69.31 273 ALA A C 1
ATOM 2173 O O . ALA A 1 273 ? 8.004 26.961 5.595 1.00 69.31 273 ALA A O 1
ATOM 2174 N N . GLY A 1 274 ? 6.950 28.468 4.306 1.00 70.44 274 GLY A N 1
ATOM 2175 C CA . GLY A 1 274 ? 8.062 29.421 4.227 1.00 70.44 274 GLY A CA 1
ATOM 2176 C C . GLY A 1 274 ? 8.650 29.664 2.833 1.00 70.44 274 GLY A C 1
ATOM 2177 O O . GLY A 1 274 ? 9.403 30.623 2.686 1.00 70.44 274 GLY A O 1
ATOM 2178 N N . GLU A 1 275 ? 8.275 28.906 1.796 1.00 66.56 275 GLU A N 1
ATOM 2179 C CA . GLU A 1 275 ? 8.611 29.249 0.399 1.00 66.56 275 GLU A CA 1
ATOM 2180 C C . GLU A 1 275 ? 7.636 30.312 -0.135 1.00 66.56 275 GLU A C 1
ATOM 2182 O O . GLU A 1 275 ? 6.894 30.112 -1.091 1.00 66.56 275 GLU A O 1
ATOM 2187 N N . GLY A 1 276 ? 7.591 31.458 0.544 1.00 59.44 276 GLY A N 1
ATOM 2188 C CA . GLY A 1 276 ? 6.849 32.623 0.084 1.00 59.44 276 GLY A CA 1
ATOM 2189 C C . GLY A 1 276 ? 7.520 33.225 -1.148 1.00 59.44 276 GLY A C 1
ATOM 2190 O O . GLY A 1 276 ? 8.595 33.810 -1.037 1.00 59.44 276 GLY A O 1
ATOM 2191 N N . ASP A 1 277 ? 6.884 33.057 -2.309 1.00 56.66 277 ASP A N 1
ATOM 2192 C CA . ASP A 1 277 ? 6.828 33.990 -3.447 1.00 56.66 277 ASP A CA 1
ATOM 2193 C C . ASP A 1 277 ? 8.080 34.836 -3.751 1.00 56.66 277 ASP A C 1
ATOM 2195 O O . ASP A 1 277 ? 7.995 36.014 -4.098 1.00 56.66 277 ASP A O 1
ATOM 2199 N N . SER A 1 278 ? 9.270 34.236 -3.725 1.00 60.97 278 SER A N 1
ATOM 2200 C CA . SER A 1 278 ? 10.473 34.900 -4.252 1.00 60.97 278 SER A CA 1
ATOM 2201 C C . SER A 1 278 ? 10.547 34.848 -5.788 1.00 60.97 278 SER A C 1
ATOM 2203 O O . SER A 1 278 ? 11.511 35.320 -6.384 1.00 60.97 278 SER A O 1
ATOM 2205 N N . SER A 1 279 ? 9.518 34.314 -6.455 1.00 57.16 279 SER A N 1
ATOM 2206 C CA . SER A 1 279 ? 9.426 34.189 -7.915 1.00 57.16 279 SER A CA 1
ATOM 2207 C C . SER A 1 279 ? 8.422 35.173 -8.522 1.00 57.16 279 SER A C 1
ATOM 2209 O O . SER A 1 279 ? 7.591 34.809 -9.346 1.00 57.16 279 SER A O 1
ATOM 2211 N N . SER A 1 280 ? 8.515 36.446 -8.141 1.00 53.47 280 SER A N 1
ATOM 2212 C CA . SER A 1 280 ? 7.956 37.567 -8.907 1.00 53.47 280 SER A CA 1
ATOM 2213 C C . SER A 1 280 ? 9.057 38.193 -9.773 1.00 53.47 280 SER A C 1
ATOM 2215 O O . SER A 1 280 ? 9.404 39.363 -9.647 1.00 53.47 280 SER A O 1
ATOM 2217 N N . SER A 1 281 ? 9.643 37.399 -10.674 1.00 55.44 281 SER A N 1
ATOM 2218 C CA . SER A 1 281 ? 10.485 37.919 -11.753 1.00 55.44 281 SER A CA 1
ATOM 2219 C C . SER A 1 281 ? 9.585 38.506 -12.841 1.00 55.44 281 SER A C 1
ATOM 2221 O O . SER A 1 281 ? 9.091 37.828 -13.742 1.00 55.44 281 SER A O 1
ATOM 2223 N N . SER A 1 282 ? 9.375 39.813 -12.713 1.00 54.88 282 SER A N 1
ATOM 2224 C CA . SER A 1 282 ? 8.842 40.726 -13.715 1.00 54.88 282 SER A CA 1
ATOM 2225 C C . SER A 1 282 ? 9.495 40.499 -15.081 1.00 54.88 282 SER A C 1
ATOM 2227 O O . SER A 1 282 ? 10.555 41.048 -15.384 1.00 54.88 282 SER A O 1
ATOM 2229 N N . SER A 1 283 ? 8.838 39.721 -15.938 1.00 58.84 283 SER A N 1
ATOM 2230 C CA . SER A 1 283 ? 9.051 39.781 -17.385 1.00 58.84 283 SER A CA 1
ATOM 2231 C C . SER A 1 283 ? 8.290 40.988 -17.925 1.00 58.84 283 SER A C 1
ATOM 2233 O O . SER A 1 283 ? 7.291 40.862 -18.629 1.00 58.84 283 SER A O 1
ATOM 2235 N N . ASP A 1 284 ? 8.756 42.172 -17.536 1.00 55.50 284 ASP A N 1
ATOM 2236 C CA . ASP A 1 284 ? 8.359 43.449 -18.115 1.00 55.50 284 ASP A CA 1
ATOM 2237 C C . ASP A 1 284 ? 9.059 43.562 -19.482 1.00 55.50 284 ASP A C 1
ATOM 2239 O O . ASP A 1 284 ? 10.085 44.219 -19.658 1.00 55.50 284 ASP A O 1
ATOM 2243 N N . ALA A 1 285 ? 8.567 42.796 -20.460 1.00 58.72 285 ALA A N 1
ATOM 2244 C CA . ALA A 1 285 ? 8.987 42.915 -21.848 1.00 58.72 285 ALA A CA 1
ATOM 2245 C C . ALA A 1 285 ? 8.304 44.154 -22.438 1.00 58.72 285 ALA A C 1
ATOM 2247 O O . ALA A 1 285 ? 7.257 44.078 -23.084 1.00 58.72 285 ALA A O 1
ATOM 2248 N N . GLY A 1 286 ? 8.908 45.311 -22.163 1.00 59.59 286 GLY A N 1
ATOM 2249 C CA . GLY A 1 286 ? 8.535 46.597 -22.729 1.00 59.59 286 GLY A CA 1
ATOM 2250 C C . GLY A 1 286 ? 8.370 46.512 -24.247 1.00 59.59 286 GLY A C 1
ATOM 2251 O O . GLY A 1 286 ? 9.318 46.258 -24.992 1.00 59.59 286 GLY A O 1
ATOM 2252 N N . GLY A 1 287 ? 7.140 46.748 -24.702 1.00 57.19 287 GLY A N 1
ATOM 2253 C CA . GLY A 1 287 ? 6.799 46.887 -26.108 1.00 57.19 287 GLY A CA 1
ATOM 2254 C C . GLY A 1 287 ? 7.498 48.099 -26.717 1.00 57.19 287 GLY A C 1
ATOM 2255 O O . GLY A 1 287 ? 7.146 49.246 -26.439 1.00 57.19 287 GLY A O 1
ATOM 2256 N N . ASN A 1 288 ? 8.471 47.844 -27.588 1.00 61.38 288 ASN A N 1
ATOM 2257 C CA . ASN A 1 288 ? 9.126 48.878 -28.371 1.00 61.38 288 ASN A CA 1
ATOM 2258 C C . ASN A 1 288 ? 8.224 49.248 -29.563 1.00 61.38 288 ASN A C 1
ATOM 2260 O O . ASN A 1 288 ? 8.176 48.550 -30.575 1.00 61.38 288 ASN A O 1
ATOM 2264 N N . ARG A 1 289 ? 7.468 50.344 -29.426 1.00 62.38 289 ARG A N 1
ATOM 2265 C CA . ARG A 1 289 ? 6.777 51.002 -30.542 1.00 62.38 289 ARG A CA 1
ATOM 2266 C C . ARG A 1 289 ? 7.813 51.764 -31.369 1.00 62.38 289 ARG A C 1
ATOM 2268 O O . ARG A 1 289 ? 8.364 52.750 -30.887 1.00 62.38 289 ARG A O 1
ATOM 2275 N N . ARG A 1 290 ? 8.002 51.403 -32.638 1.00 61.62 290 ARG A N 1
ATOM 2276 C CA . ARG A 1 290 ? 8.493 52.358 -33.641 1.00 61.62 290 ARG A CA 1
ATOM 2277 C C . ARG A 1 290 ? 7.699 52.236 -34.932 1.00 61.62 290 ARG A C 1
ATOM 2279 O O . ARG A 1 290 ? 7.582 51.165 -35.512 1.00 61.62 290 ARG A O 1
ATOM 2286 N N . ALA A 1 291 ? 7.117 53.374 -35.292 1.00 62.97 291 ALA A N 1
ATOM 2287 C CA . ALA A 1 291 ? 6.339 53.629 -36.484 1.00 62.97 291 ALA A CA 1
ATOM 2288 C C . ALA A 1 291 ? 7.234 53.676 -37.730 1.00 62.97 291 ALA A C 1
ATOM 2290 O O . ALA A 1 291 ? 8.348 54.198 -37.671 1.00 62.97 291 ALA A O 1
ATOM 2291 N N . SER A 1 292 ? 6.696 53.208 -38.851 1.00 63.06 292 SER A N 1
ATOM 2292 C CA . SER A 1 292 ? 7.153 53.579 -40.187 1.00 63.06 292 SER A CA 1
ATOM 2293 C C . SER A 1 292 ? 5.996 54.286 -40.887 1.00 63.06 292 SER A C 1
ATOM 2295 O O . SER A 1 292 ? 4.915 53.715 -41.028 1.00 63.06 292 SER A O 1
ATOM 2297 N N . LEU A 1 293 ? 6.241 55.548 -41.234 1.00 63.94 293 LEU A N 1
ATOM 2298 C CA . LEU A 1 293 ? 5.598 56.286 -42.318 1.00 63.94 293 LEU A CA 1
ATOM 2299 C C . LEU A 1 293 ? 6.563 56.263 -43.504 1.00 63.94 293 LEU A C 1
ATOM 2301 O O . LEU A 1 293 ? 7.787 56.316 -43.230 1.00 63.94 293 LEU A O 1
#

Organism: Alexandrium catenella (NCBI:txid2925)

pLDDT: mean 74.01, std 18.57, range [33.34, 95.38]

Secondary structure (DSSP, 8-state):
---HHHHHHHHHHHHHHHHHHHHHHHHHHHHHHHHHH-SSS-HHHHHHHHHHHHHHHHHHHHHHHHHHHHHHHHHHHHHHHHHHHTS------------------------------------EEEETTEEEETTT-SPPPPPP-S-------------------------------SSTTSPPPPHHHHHHHHHHHHHT---PPPTTSSSHHHHHHHHHHHHHHHH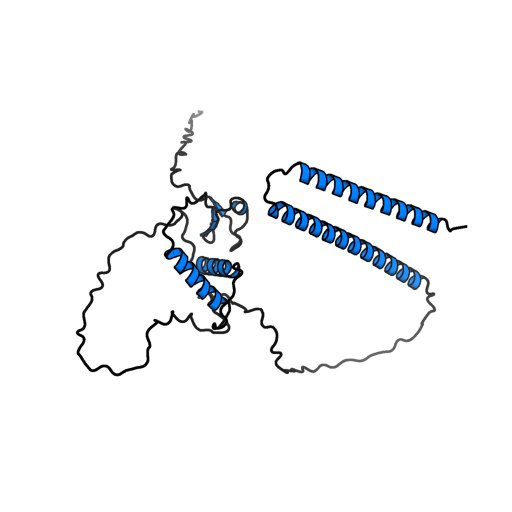HHSPPP-------EEETTT--EE--TTGGGS--TTTSPPEEEPPPTT-------------------

Sequence (293 aa):
MMPKEQVQQQLLLRQLQQQLLLQEQRQEQWQRQQQQQSPLLPQQELQQEQHKQQEQQQVEHEQQHRQEHQQQEQQERQGQREQQQQAPVAGTLRSLDGGVRGPRLSATAAATAASREGCAQTDIVWAEQGFRCTRCSRPPRPPAAAGEGPPLARPPHQLRPRQRQRRRSKMRRGTQLRIEGAPPTPKPTRQHTLALCCFSWNMRLPRNRCCDMHALLEEASCVLQDLKEQGCKEEDAEVAFYCSSCGIITTDAVEADSDCTNCGGSFTAAPRAGEGDSSSSSSDAGGNRRASL

Radius of gyration: 37.35 Å; chains: 1; bounding box: 75×109×95 Å

Foldseek 3Di:
DDPPVVVVVVVVVVVVVVVVVVVVVVVVVVVVVVVVPDPDDPPVVVVVVVVVVVVVVVVVVVVVVVVVVVVVVVVVVVVVVVVVVPPPCPDDDDDDDDDDDDDDDDDDDDDDDDDPDDPPDQPFDADPVATDRPQPNDDPDPPPPPDDDPDDDDDDDDDDPPPPPPPPPPPPPPPDDPFPPFDDFDPRRVRVVLQVVLVPDPDDFDPPDPDRSSSSVVVVVVVVVVVVVPDDDDDDQAWWKAFPPRGDIDNDPVCQPPADPVPRGHIDTGDPPPPPDPPPPDPCVDDDDDDDD